Protein AF-A0A7S2N848-F1 (afdb_monomer_lite)

Radius of gyration: 34.37 Å; chains: 1; bounding box: 71×57×102 Å

Foldseek 3Di:
DDDDDDDDDDDDDDDDDDPDDDDDDDDDDDDPDDVVVVCVVVVCVVPVVPPPPPPPCVCVPPVNVVVVVVVVCVVVVVVVVVVVVVCVLDDDDDDDDDPPDPDDDDDDPDDRPDDDDDDDDDPPDCCVDPQQVLFWACVPPPPPPDNHDLVLWKDPVSLQVVQDDPRPDPPVVQSVVCVVVVIRPRGGNNVSPDDDDDDWDADPVVRDTDDDDPPPPDDDD

Secondary structure (DSSP, 8-state):
--PPPPP-------------PPPP-PPPPP--SSHHHHHHHHHHHHS-------S-GGGGSHHHHHHHHHHHHHHHHHHHHHHHHHHTT---------TT-S-------S---SPPP-----TT--TT-HHHHH---HHHH-TTSS----TTSSSHHHHHHHH-STT----HHHHHHHHHHSS-SS-SHHHHT-------EE-TTT-PEEPPP-SS-S---

Organism: NCBI:txid327968

pLDDT: mean 78.53, std 17.47, range [34.28, 98.56]

Structure (mmCIF, N/CA/C/O backbone):
data_AF-A0A7S2N848-F1
#
_entry.id   AF-A0A7S2N848-F1
#
loop_
_atom_site.group_PDB
_atom_site.id
_atom_site.type_symbol
_atom_site.label_atom_id
_atom_site.label_alt_id
_atom_site.label_comp_id
_atom_site.label_asym_id
_atom_site.label_entity_id
_atom_site.label_seq_id
_atom_site.pdbx_PDB_ins_code
_atom_site.Cartn_x
_atom_site.Cartn_y
_atom_site.Cartn_z
_atom_site.occupancy
_atom_site.B_iso_or_equiv
_atom_site.auth_seq_id
_atom_site.auth_comp_id
_atom_site.auth_asym_id
_atom_site.auth_atom_id
_atom_site.pdbx_PDB_model_num
ATOM 1 N N . SER A 1 1 ? 16.426 39.650 -9.710 1.00 43.28 1 SER A N 1
ATOM 2 C CA . SER A 1 1 ? 16.036 39.907 -11.112 1.00 43.28 1 SER A CA 1
ATOM 3 C C . SER A 1 1 ? 17.292 39.921 -11.973 1.00 43.28 1 SER A C 1
ATOM 5 O O . SER A 1 1 ? 17.894 40.964 -12.179 1.00 43.28 1 SER A O 1
ATOM 7 N N . ALA A 1 2 ? 17.739 38.743 -12.409 1.00 39.91 2 ALA A N 1
ATOM 8 C CA . ALA A 1 2 ? 18.883 38.594 -13.307 1.00 39.91 2 ALA A CA 1
ATOM 9 C C . ALA A 1 2 ? 18.346 38.233 -14.697 1.00 39.91 2 ALA A C 1
ATOM 11 O O . ALA A 1 2 ? 17.688 37.206 -14.861 1.00 39.91 2 ALA A O 1
ATOM 12 N N . GLY A 1 3 ? 18.532 39.153 -15.643 1.00 34.31 3 GLY A N 1
ATOM 13 C CA . GLY A 1 3 ? 18.087 39.033 -17.027 1.00 34.31 3 GLY A CA 1
ATOM 14 C C . GLY A 1 3 ? 19.045 38.171 -17.841 1.00 34.31 3 GLY A C 1
ATOM 15 O O . GLY A 1 3 ? 20.260 38.289 -17.714 1.00 34.31 3 GLY A O 1
ATOM 16 N N . TRP A 1 4 ? 18.476 37.307 -18.675 1.00 34.28 4 TRP A N 1
ATOM 17 C CA . TRP A 1 4 ? 19.203 36.485 -19.633 1.00 34.28 4 TRP A CA 1
ATOM 18 C C . TRP A 1 4 ? 19.363 37.273 -20.936 1.00 34.28 4 TRP A C 1
ATOM 20 O O . TRP A 1 4 ? 18.370 37.634 -21.565 1.00 34.28 4 TRP A O 1
ATOM 30 N N . GLY A 1 5 ? 20.607 37.563 -21.319 1.00 35.75 5 GLY A N 1
ATOM 31 C CA . GLY A 1 5 ? 20.969 38.100 -22.630 1.00 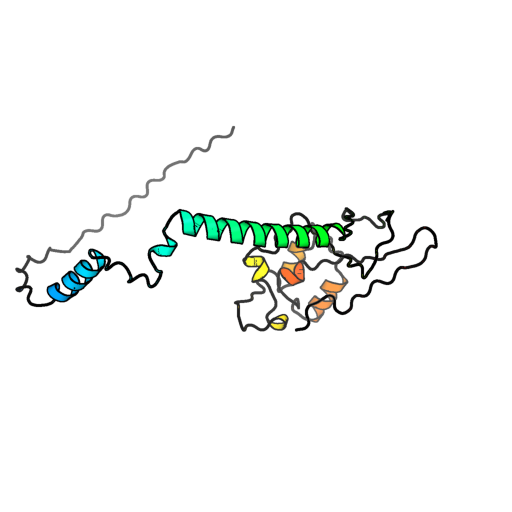35.75 5 GLY A CA 1
ATOM 32 C C . GLY A 1 5 ? 21.564 36.987 -23.487 1.00 35.75 5 GLY A C 1
ATOM 33 O O . GLY A 1 5 ? 22.578 36.406 -23.111 1.00 35.75 5 GLY A O 1
ATOM 34 N N . GLY A 1 6 ? 20.915 36.670 -24.606 1.00 38.53 6 GLY A N 1
ATOM 35 C CA . GLY A 1 6 ? 21.414 35.729 -25.608 1.00 38.53 6 GLY A CA 1
ATOM 36 C C . GLY A 1 6 ? 22.055 36.471 -26.779 1.00 38.53 6 GLY A C 1
ATOM 37 O O . GLY A 1 6 ? 21.491 37.439 -27.284 1.00 38.53 6 GLY A O 1
ATOM 38 N N . VAL A 1 7 ? 23.231 36.008 -27.197 1.00 37.50 7 VAL A N 1
ATOM 39 C CA . VAL A 1 7 ? 23.926 36.420 -28.423 1.00 37.50 7 VAL A CA 1
ATOM 40 C C . VAL A 1 7 ? 23.507 35.451 -29.528 1.00 37.50 7 VAL A C 1
ATOM 42 O O . VAL A 1 7 ? 23.652 34.241 -29.364 1.00 37.50 7 VAL A O 1
ATOM 45 N N . LEU A 1 8 ? 22.967 35.971 -30.631 1.00 34.75 8 LEU A N 1
ATOM 46 C CA . LEU A 1 8 ? 22.709 35.189 -31.840 1.00 34.75 8 LEU A CA 1
ATOM 47 C C . LEU A 1 8 ? 24.015 35.068 -32.628 1.00 34.75 8 LEU A C 1
ATOM 49 O O . LEU A 1 8 ? 24.535 36.062 -33.131 1.00 34.75 8 LEU A O 1
ATOM 53 N N . VAL A 1 9 ? 24.541 33.848 -32.696 1.00 42.34 9 VAL A N 1
ATOM 54 C CA . VAL A 1 9 ? 25.588 33.452 -33.639 1.00 42.34 9 VAL A CA 1
ATOM 55 C C . VAL A 1 9 ? 24.886 33.061 -34.934 1.00 42.34 9 VAL A C 1
ATOM 57 O O . VAL A 1 9 ? 23.948 32.265 -34.921 1.00 42.34 9 VAL A O 1
ATOM 60 N N . GLN A 1 10 ? 25.289 33.698 -36.026 1.00 39.72 10 GLN A N 1
ATOM 61 C CA . GLN A 1 10 ? 24.762 33.479 -37.363 1.00 39.72 10 GLN A CA 1
ATOM 62 C C . GLN A 1 10 ? 25.757 32.579 -38.093 1.00 39.72 10 GLN A C 1
ATOM 64 O O . GLN A 1 10 ? 26.832 33.035 -38.473 1.00 39.72 10 GLN A O 1
ATOM 69 N N . ASP A 1 11 ? 25.421 31.295 -38.205 1.00 42.34 11 ASP A N 1
ATOM 70 C CA . ASP A 1 11 ? 26.174 30.340 -39.011 1.00 42.34 11 ASP A CA 1
ATOM 71 C C . ASP A 1 11 ? 25.672 30.427 -40.458 1.00 42.34 11 ASP A C 1
ATOM 73 O O . ASP A 1 11 ? 24.514 30.125 -40.753 1.00 42.34 11 ASP A O 1
ATOM 77 N N . ASP A 1 12 ? 26.544 30.891 -41.353 1.00 45.84 12 ASP A N 1
ATOM 78 C CA . ASP A 1 12 ? 26.324 30.889 -42.796 1.00 45.84 12 ASP A CA 1
ATOM 79 C C . ASP A 1 12 ? 26.444 29.449 -43.330 1.00 45.84 12 ASP A C 1
ATOM 81 O O . ASP A 1 12 ? 27.536 28.878 -43.395 1.00 45.84 12 ASP A O 1
ATOM 85 N N . GLU A 1 13 ? 25.318 28.851 -43.727 1.00 48.88 13 GLU A N 1
ATOM 86 C CA . GLU A 1 13 ? 25.315 27.609 -44.506 1.00 48.88 13 GLU A CA 1
ATOM 87 C C . GLU A 1 13 ? 25.713 27.881 -45.971 1.00 48.88 13 GLU A C 1
ATOM 89 O O . GLU A 1 13 ? 25.235 28.844 -46.582 1.00 48.88 13 GLU A O 1
ATOM 94 N N . PRO A 1 14 ? 26.553 27.028 -46.587 1.00 47.59 14 PRO A N 1
ATOM 95 C CA . PRO A 1 14 ? 26.908 27.165 -47.991 1.00 47.59 14 PRO A CA 1
ATOM 96 C C . PRO A 1 14 ? 25.731 26.806 -48.908 1.00 47.59 14 PRO A C 1
ATOM 98 O O . PRO A 1 14 ? 25.113 25.747 -48.800 1.00 47.59 14 PRO A O 1
ATOM 101 N N . VAL A 1 15 ? 25.476 27.698 -49.866 1.00 51.28 15 VAL A N 1
ATOM 102 C CA . VAL A 1 15 ? 24.536 27.526 -50.977 1.00 51.28 15 VAL A CA 1
ATOM 103 C C . VAL A 1 15 ? 24.950 26.312 -51.811 1.00 51.28 15 VAL A C 1
ATOM 105 O O . VAL A 1 15 ? 25.980 26.327 -52.482 1.00 51.28 15 VAL A O 1
ATOM 108 N N . ALA A 1 16 ? 24.140 25.256 -51.768 1.00 45.84 16 ALA A N 1
ATOM 109 C CA . ALA A 1 16 ? 24.242 24.137 -52.691 1.00 45.84 16 ALA A CA 1
ATOM 110 C C . ALA A 1 16 ? 23.551 24.504 -54.012 1.00 45.84 16 ALA A C 1
ATOM 112 O O . ALA A 1 16 ? 22.331 24.677 -54.060 1.00 45.84 16 ALA A O 1
ATOM 113 N N . ASP A 1 17 ? 24.334 24.600 -55.084 1.00 48.47 17 ASP A N 1
ATOM 114 C CA . ASP A 1 17 ? 23.829 24.682 -56.451 1.00 48.47 17 ASP A CA 1
ATOM 115 C C . ASP A 1 17 ? 22.968 23.451 -56.762 1.00 48.47 17 ASP A C 1
ATOM 117 O O . ASP A 1 17 ? 23.415 22.310 -56.630 1.00 48.47 17 ASP A O 1
ATOM 121 N N . SER A 1 18 ? 21.719 23.668 -57.176 1.00 53.91 18 SER A N 1
ATOM 122 C CA . SER A 1 18 ? 20.809 22.601 -57.587 1.00 53.91 18 SER A CA 1
ATOM 123 C C . SER A 1 18 ? 21.011 22.246 -59.066 1.00 53.91 18 SER A C 1
ATOM 125 O O . SER A 1 18 ? 20.746 23.097 -59.919 1.00 53.91 18 SER A O 1
ATOM 127 N N . PRO A 1 19 ? 21.347 20.996 -59.424 1.00 52.31 19 PRO A N 1
ATOM 128 C CA . PRO A 1 19 ? 21.214 20.501 -60.781 1.00 52.31 19 PRO A CA 1
ATOM 129 C C . PRO A 1 19 ? 20.003 19.569 -60.831 1.00 52.31 19 PRO A C 1
ATOM 131 O O . PRO A 1 19 ? 20.122 18.349 -60.733 1.00 52.31 19 PRO A O 1
ATOM 134 N N . TRP A 1 20 ? 18.813 20.143 -60.964 1.00 46.09 20 TRP A N 1
ATOM 135 C CA . TRP A 1 20 ? 17.669 19.391 -61.463 1.00 46.09 20 TRP A CA 1
ATOM 136 C C . TRP A 1 20 ? 16.923 20.264 -62.468 1.00 46.09 20 TRP A C 1
ATOM 138 O O . TRP A 1 20 ? 16.234 21.224 -62.135 1.00 46.09 20 TRP A O 1
ATOM 148 N N . GLU A 1 21 ? 17.116 19.952 -63.744 1.00 48.97 21 GLU A N 1
ATOM 149 C CA . GLU A 1 21 ? 16.230 20.424 -64.795 1.00 48.97 21 GLU A CA 1
ATOM 150 C C . GLU A 1 21 ? 14.850 19.779 -64.598 1.00 48.97 21 GLU A C 1
ATOM 152 O O . GLU A 1 21 ? 14.729 18.571 -64.382 1.00 48.97 21 GLU A O 1
ATOM 157 N N . LEU A 1 22 ? 13.794 20.590 -64.671 1.00 54.84 22 LEU A N 1
ATOM 158 C CA . LEU A 1 22 ? 12.412 20.117 -64.712 1.00 54.84 22 LEU A CA 1
ATOM 159 C C . LEU A 1 22 ? 12.204 19.232 -65.955 1.00 54.84 22 LEU A C 1
ATOM 161 O O . LEU A 1 22 ? 12.379 19.725 -67.075 1.00 54.84 22 LEU A O 1
ATOM 165 N N . PRO A 1 23 ? 11.748 17.973 -65.818 1.00 51.44 23 PRO A N 1
ATOM 166 C CA . PRO A 1 23 ? 11.268 17.229 -66.967 1.00 51.44 23 PRO A CA 1
ATOM 167 C C . PRO A 1 23 ? 10.016 17.923 -67.511 1.00 51.44 23 PRO A C 1
ATOM 169 O O . PRO A 1 23 ? 9.075 18.224 -66.772 1.00 51.44 23 PRO A O 1
ATOM 172 N N . LYS A 1 24 ? 10.010 18.186 -68.821 1.00 48.91 24 LYS A N 1
ATOM 173 C CA . LYS A 1 24 ? 8.844 18.702 -69.546 1.00 48.91 24 LYS A CA 1
ATOM 174 C C . LYS A 1 24 ? 7.645 17.791 -69.283 1.00 48.91 24 LYS A C 1
ATOM 176 O O . LYS A 1 24 ? 7.726 16.582 -69.473 1.00 48.91 24 LYS A O 1
ATOM 181 N N . ALA A 1 25 ? 6.542 18.392 -68.846 1.00 48.62 25 ALA A N 1
ATOM 182 C CA . ALA A 1 25 ? 5.295 17.697 -68.572 1.00 48.62 25 ALA A CA 1
ATOM 183 C C . ALA A 1 25 ? 4.745 17.044 -69.851 1.00 48.62 25 ALA A C 1
ATOM 185 O O . ALA A 1 25 ? 4.185 17.718 -70.716 1.00 48.62 25 ALA A O 1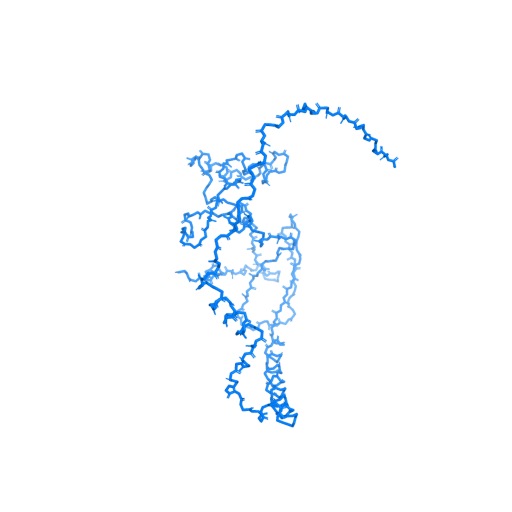
ATOM 186 N N . GLU A 1 26 ? 4.888 15.725 -69.959 1.00 57.25 26 GLU A N 1
ATOM 187 C CA . GLU A 1 26 ? 4.089 14.917 -70.874 1.00 57.25 26 GLU A CA 1
ATOM 188 C C . GLU A 1 26 ? 2.654 14.814 -70.341 1.00 57.25 26 GLU A C 1
ATOM 190 O O . GLU A 1 26 ? 2.409 14.660 -69.140 1.00 57.25 26 GLU A O 1
ATOM 195 N N . ALA A 1 27 ? 1.688 14.951 -71.249 1.00 60.59 27 ALA A N 1
ATOM 196 C CA . ALA A 1 27 ? 0.267 14.922 -70.932 1.00 60.59 27 ALA A CA 1
ATOM 197 C C . ALA A 1 27 ? -0.130 13.599 -70.241 1.00 60.59 27 ALA A C 1
ATOM 199 O O . ALA A 1 27 ? 0.330 12.528 -70.647 1.00 60.59 27 ALA A O 1
ATOM 200 N N . PRO A 1 28 ? -1.013 13.629 -69.225 1.00 60.72 28 PRO A N 1
ATOM 201 C CA . PRO A 1 28 ? -1.393 12.417 -68.514 1.00 60.72 28 PRO A CA 1
ATOM 202 C C . PRO A 1 28 ? -2.187 11.467 -69.430 1.00 60.72 28 PRO A C 1
ATOM 204 O O . PRO A 1 28 ? -3.086 11.922 -70.147 1.00 60.72 28 PRO A O 1
ATOM 207 N N . PRO A 1 29 ? -1.938 10.144 -69.374 1.00 61.16 29 PRO A N 1
ATOM 208 C CA . PRO A 1 29 ? -2.736 9.176 -70.113 1.00 61.16 29 PRO A CA 1
ATOM 209 C C . PRO A 1 29 ? -4.190 9.171 -69.611 1.00 61.16 29 PRO A C 1
ATOM 211 O O . PRO A 1 29 ? -4.461 9.493 -68.444 1.00 61.16 29 PRO A O 1
ATOM 214 N N . PRO A 1 30 ? -5.158 8.804 -70.471 1.00 49.47 30 PRO A N 1
ATOM 215 C CA . PRO A 1 30 ? -6.571 8.885 -70.138 1.00 49.47 30 PRO A CA 1
ATOM 216 C C . PRO A 1 30 ? -6.898 8.025 -68.911 1.00 49.47 30 PRO A C 1
ATOM 218 O O . PRO A 1 30 ? -6.742 6.803 -68.903 1.00 49.47 30 PRO A O 1
ATOM 221 N N . LYS A 1 31 ? -7.394 8.689 -67.859 1.00 56.97 31 LYS A N 1
ATOM 222 C CA . LYS A 1 31 ? -7.932 8.075 -66.640 1.00 56.97 31 LYS A CA 1
ATOM 223 C C . LYS A 1 31 ? -9.134 7.196 -66.987 1.00 56.97 31 LYS A C 1
ATOM 225 O O . LYS A 1 31 ? -10.275 7.650 -66.953 1.00 56.97 31 LYS A O 1
ATOM 230 N N . GLN A 1 32 ? -8.905 5.913 -67.237 1.00 56.34 32 GLN A N 1
ATOM 231 C CA . GLN A 1 32 ? -9.972 4.921 -67.251 1.00 56.34 32 GLN A CA 1
ATOM 232 C C . GLN A 1 32 ? -9.855 3.968 -66.055 1.00 56.34 32 GLN A C 1
ATOM 234 O O . GLN A 1 32 ? -8.837 3.333 -65.810 1.00 56.34 32 GLN A O 1
ATOM 239 N N . ARG A 1 33 ? -10.980 3.855 -65.334 1.00 52.97 33 ARG A N 1
ATOM 240 C CA . ARG A 1 33 ? -11.402 2.714 -64.497 1.00 52.97 33 ARG A CA 1
ATOM 241 C C . ARG A 1 33 ? -10.964 2.556 -63.029 1.00 52.97 33 ARG A C 1
ATOM 243 O O . ARG A 1 33 ? -11.392 1.574 -62.434 1.00 52.97 33 ARG A O 1
ATOM 250 N N . ARG A 1 34 ? -10.297 3.510 -62.361 1.00 51.41 34 ARG A N 1
ATOM 251 C CA . ARG A 1 34 ? -10.110 3.445 -60.878 1.00 51.41 34 ARG A CA 1
ATOM 252 C C . ARG A 1 34 ? -11.003 4.366 -60.030 1.00 51.41 34 ARG A C 1
ATOM 254 O O . ARG A 1 34 ? -11.174 4.111 -58.841 1.00 51.41 34 ARG A O 1
ATOM 261 N N . SER A 1 35 ? -11.656 5.376 -60.611 1.00 53.12 35 SER A N 1
ATOM 262 C CA . SER A 1 35 ? -12.449 6.356 -59.838 1.00 53.12 35 SER A CA 1
ATOM 263 C C . SER A 1 35 ? -13.791 5.831 -59.315 1.00 53.12 35 SER A C 1
ATOM 265 O O . SER A 1 35 ? -14.325 6.380 -58.356 1.00 53.12 35 SER A O 1
ATOM 267 N N . ARG A 1 36 ? -14.337 4.752 -59.895 1.00 55.59 36 ARG A N 1
ATOM 268 C CA . ARG A 1 36 ? -15.664 4.233 -59.515 1.00 55.59 36 ARG A CA 1
ATOM 269 C C . ARG A 1 36 ? -15.689 3.549 -58.144 1.00 55.59 36 ARG A C 1
ATOM 271 O O . ARG A 1 36 ? -16.740 3.550 -57.509 1.00 55.59 36 ARG A O 1
ATOM 278 N N . CYS A 1 37 ? -14.570 2.995 -57.669 1.00 58.41 37 CYS A N 1
ATOM 279 C CA . CYS A 1 37 ? -14.507 2.371 -56.341 1.00 58.41 37 CYS A CA 1
ATOM 280 C C . CYS A 1 37 ? -14.362 3.409 -55.223 1.00 58.41 37 CYS A C 1
ATOM 282 O O . CYS A 1 37 ? -15.089 3.332 -54.238 1.00 58.41 37 CYS A O 1
ATOM 284 N N . LEU A 1 38 ? -13.503 4.417 -55.404 1.00 60.41 38 LEU A N 1
ATOM 285 C CA . LEU A 1 38 ? -13.312 5.485 -54.416 1.00 60.41 38 LEU A CA 1
ATOM 286 C C . LEU A 1 38 ? -14.541 6.395 -54.303 1.00 60.41 38 LEU A C 1
ATOM 288 O O . LEU A 1 38 ? -14.935 6.725 -53.193 1.00 60.41 38 LEU A O 1
ATOM 292 N N . TRP A 1 39 ? -15.226 6.708 -55.410 1.00 60.56 39 TRP A N 1
ATOM 293 C CA . TRP A 1 39 ? -16.507 7.429 -55.358 1.00 60.56 39 TRP A CA 1
ATOM 294 C C . TRP A 1 39 ? -17.638 6.609 -54.732 1.00 60.56 39 TRP A C 1
ATOM 296 O O . TRP A 1 39 ? -18.499 7.165 -54.057 1.00 60.56 39 TRP A O 1
ATOM 306 N N . ARG A 1 40 ? -17.633 5.280 -54.902 1.00 62.66 40 ARG A N 1
ATOM 307 C CA . ARG A 1 40 ? -18.556 4.394 -54.176 1.00 62.66 40 ARG A CA 1
ATOM 308 C C . ARG A 1 40 ? -18.281 4.394 -52.676 1.00 62.66 40 ARG A C 1
ATOM 310 O O . ARG A 1 40 ? -19.229 4.352 -51.902 1.00 62.66 40 ARG A O 1
ATOM 317 N N . TRP A 1 41 ? -17.014 4.434 -52.274 1.00 63.19 41 TRP A N 1
ATOM 318 C CA . TRP A 1 41 ? -16.621 4.431 -50.867 1.00 63.19 41 TRP A CA 1
ATOM 319 C C . TRP A 1 41 ? -16.880 5.789 -50.202 1.00 63.19 41 TRP A C 1
ATOM 321 O O . TRP A 1 41 ? -17.535 5.842 -49.169 1.00 63.19 41 TRP A O 1
ATOM 331 N N . ALA A 1 42 ? -16.505 6.890 -50.859 1.00 68.81 42 ALA A N 1
ATOM 332 C CA . ALA A 1 42 ? -16.839 8.251 -50.438 1.00 68.81 42 ALA A CA 1
ATOM 333 C C . ALA A 1 42 ? -18.359 8.478 -50.394 1.00 68.81 42 ALA A C 1
ATOM 335 O O . ALA A 1 42 ? -18.869 9.063 -49.448 1.00 68.81 42 ALA A O 1
ATOM 336 N N . GLY A 1 43 ? -19.108 7.933 -51.358 1.00 66.69 43 GLY A N 1
ATOM 337 C CA . GLY A 1 43 ? -20.570 7.959 -51.349 1.00 66.69 43 GLY A CA 1
ATOM 338 C C . GLY A 1 43 ? -21.191 7.197 -50.175 1.00 66.69 43 GLY A C 1
ATOM 339 O O . GLY A 1 43 ? -22.220 7.635 -49.683 1.00 66.69 43 GLY A O 1
ATOM 340 N N . ARG A 1 44 ? -20.568 6.110 -49.696 1.00 62.28 44 ARG A N 1
ATOM 341 C CA . ARG A 1 44 ? -20.976 5.387 -48.472 1.00 62.28 44 ARG A CA 1
ATOM 342 C C . ARG A 1 44 ? -20.497 6.043 -47.173 1.00 62.28 44 ARG A C 1
ATOM 344 O O . ARG A 1 44 ? -21.041 5.745 -46.126 1.00 62.28 44 ARG A O 1
ATOM 351 N N . PHE A 1 45 ? -19.474 6.893 -47.215 1.00 64.44 45 PHE A N 1
ATOM 352 C CA . PHE A 1 45 ? -19.052 7.682 -46.051 1.00 64.44 45 PHE A CA 1
ATOM 353 C C . PHE A 1 45 ? -19.904 8.947 -45.888 1.00 64.44 45 PHE A C 1
ATOM 355 O O . PHE A 1 45 ? -20.282 9.295 -44.775 1.00 64.44 45 PHE A O 1
ATOM 362 N N . VAL A 1 46 ? -20.242 9.610 -47.001 1.00 67.75 46 VAL A N 1
ATOM 363 C CA . VAL A 1 46 ? -21.123 10.792 -47.036 1.00 67.75 46 VAL A CA 1
ATOM 364 C C . VAL A 1 46 ? -22.585 10.396 -46.818 1.00 67.75 46 VAL A C 1
ATOM 366 O O . VAL A 1 46 ? -23.332 11.119 -46.165 1.00 67.75 46 VAL A O 1
ATOM 369 N N . ARG A 1 47 ? -22.998 9.222 -47.313 1.00 62.91 47 ARG A N 1
ATOM 370 C CA . ARG A 1 47 ? -24.230 8.557 -46.879 1.00 62.91 47 ARG A CA 1
ATOM 371 C C . ARG A 1 47 ? -23.874 7.692 -45.686 1.00 62.91 47 ARG A C 1
ATOM 373 O O . ARG A 1 47 ? -23.654 6.501 -45.858 1.00 62.91 47 ARG A O 1
ATOM 380 N N . GLN A 1 48 ? -23.781 8.272 -44.496 1.00 59.06 48 GLN A N 1
ATOM 381 C CA . GLN A 1 48 ? -23.892 7.468 -43.284 1.00 59.06 48 GLN A CA 1
ATOM 382 C C . GLN A 1 48 ? -25.244 6.745 -43.362 1.00 59.06 48 GLN A C 1
ATOM 384 O O . GLN A 1 48 ? -26.266 7.310 -42.979 1.00 59.06 48 GLN A O 1
ATOM 389 N N . ASP A 1 49 ? -25.279 5.544 -43.950 1.00 61.19 49 ASP A N 1
ATOM 390 C CA . ASP A 1 49 ? -26.437 4.664 -43.891 1.00 61.19 49 ASP A CA 1
ATOM 391 C C . ASP A 1 49 ? -26.634 4.441 -42.399 1.00 61.19 49 ASP A C 1
ATOM 393 O O . ASP A 1 49 ? -25.830 3.747 -41.769 1.00 61.19 49 ASP A O 1
ATOM 397 N N . ALA A 1 50 ? -27.609 5.155 -41.823 1.00 62.69 50 ALA A N 1
ATOM 398 C CA . ALA A 1 50 ? -27.841 5.150 -40.392 1.00 62.69 50 ALA A CA 1
ATOM 399 C C . ALA A 1 50 ? -27.872 3.680 -39.974 1.00 62.69 50 ALA A C 1
ATOM 401 O O . ALA A 1 50 ? -28.643 2.916 -40.575 1.00 62.69 50 ALA A O 1
ATOM 402 N N . PRO A 1 51 ? -26.990 3.244 -39.051 1.00 62.06 51 PRO A N 1
ATOM 403 C CA . PRO A 1 51 ? -26.965 1.851 -38.645 1.00 62.06 51 PRO A CA 1
ATOM 404 C C . PRO A 1 51 ? -28.401 1.494 -38.294 1.00 62.06 51 PRO A C 1
ATOM 406 O O . PRO A 1 51 ? -29.038 2.247 -37.555 1.00 62.06 51 PRO A O 1
ATOM 409 N N . LYS A 1 52 ? -28.942 0.427 -38.902 1.00 64.62 52 LYS A N 1
ATOM 410 C CA . LYS A 1 52 ? -30.287 -0.066 -38.588 1.00 64.62 52 LYS A CA 1
ATOM 411 C C . LYS A 1 52 ? -30.302 -0.329 -37.090 1.00 64.62 52 LYS A C 1
ATOM 413 O O . LYS A 1 52 ? -29.834 -1.374 -36.641 1.00 64.62 52 LYS A O 1
ATOM 418 N N . SER A 1 53 ? -30.759 0.652 -36.321 1.00 67.00 53 SER A N 1
ATOM 419 C CA . SER A 1 53 ? -30.834 0.534 -34.886 1.00 67.00 53 SER A CA 1
ATOM 420 C C . SER A 1 53 ? -31.896 -0.521 -34.643 1.00 67.00 53 SER A C 1
ATOM 422 O O . SER A 1 53 ? -33.069 -0.353 -34.962 1.00 67.00 53 SER A O 1
ATOM 424 N N . GLN A 1 54 ? -31.463 -1.665 -34.122 1.00 67.00 54 GLN A N 1
ATOM 425 C CA . GLN A 1 54 ? -32.385 -2.702 -33.666 1.00 67.00 54 GLN A CA 1
ATOM 426 C C . GLN A 1 54 ? -33.159 -2.247 -32.422 1.00 67.00 54 GLN A C 1
ATOM 428 O O . GLN A 1 54 ? -34.071 -2.930 -31.966 1.00 67.00 54 GLN A O 1
ATOM 433 N N . ILE A 1 55 ? -32.795 -1.085 -31.874 1.00 74.81 55 ILE A N 1
ATOM 434 C CA . ILE A 1 55 ? -33.444 -0.483 -30.726 1.00 74.81 55 ILE A CA 1
ATOM 435 C C . ILE A 1 55 ? -34.809 0.041 -31.180 1.00 74.81 55 ILE A C 1
ATOM 437 O O . ILE A 1 55 ? -34.870 0.920 -32.048 1.00 74.81 55 ILE A O 1
ATOM 441 N N . PRO A 1 56 ? -35.910 -0.462 -30.604 1.00 78.81 56 PRO A N 1
ATOM 442 C CA . PRO A 1 56 ? -37.233 0.009 -30.965 1.00 78.81 56 PRO A CA 1
ATOM 443 C C . PRO A 1 56 ? -37.334 1.507 -30.664 1.00 78.81 56 PRO A C 1
ATOM 445 O O . PRO A 1 56 ? -37.004 1.953 -29.565 1.00 78.81 56 PRO A O 1
ATOM 448 N N . LEU A 1 57 ? -37.843 2.288 -31.625 1.00 75.44 57 LEU A N 1
ATOM 449 C CA . LEU A 1 57 ? -38.044 3.745 -31.507 1.00 75.44 57 LEU A CA 1
ATOM 450 C C . LEU A 1 57 ? -38.835 4.142 -30.245 1.00 75.44 57 LEU A C 1
ATOM 452 O O . LEU A 1 57 ? -38.722 5.263 -29.756 1.00 75.44 57 LEU A O 1
ATOM 456 N N . LEU A 1 58 ? -39.597 3.200 -29.685 1.00 68.69 58 LEU A N 1
ATOM 457 C CA . LEU A 1 58 ? -40.338 3.337 -28.436 1.00 68.69 58 LEU A CA 1
ATOM 458 C C . LEU A 1 58 ? -39.446 3.672 -27.224 1.00 68.69 58 LEU A C 1
ATOM 460 O O . LEU A 1 58 ? -39.893 4.385 -26.329 1.00 68.69 58 LEU A O 1
ATOM 464 N N . VAL A 1 59 ? -38.186 3.222 -27.219 1.00 79.75 59 VAL A N 1
ATOM 465 C CA . VAL A 1 59 ? -37.191 3.515 -26.167 1.00 79.75 59 VAL A CA 1
ATOM 466 C C . VAL A 1 59 ? -36.795 4.993 -26.159 1.00 79.75 59 VAL A C 1
ATOM 468 O O . VAL A 1 59 ? -36.409 5.517 -25.121 1.00 79.75 59 VAL A O 1
ATOM 471 N N . TYR A 1 60 ? -36.947 5.700 -27.281 1.00 82.88 60 TYR A N 1
ATOM 472 C CA . TYR A 1 60 ? -36.666 7.137 -27.374 1.00 82.88 60 TYR A CA 1
ATOM 473 C C . TYR A 1 60 ? -37.850 8.019 -26.967 1.00 82.88 60 TYR A C 1
ATOM 475 O O . TYR A 1 60 ? -37.752 9.248 -26.965 1.00 82.88 60 TYR A O 1
ATOM 483 N N . ARG A 1 61 ? -38.993 7.426 -26.609 1.00 90.94 61 ARG A N 1
ATOM 484 C CA . ARG A 1 61 ? -40.151 8.191 -26.152 1.00 90.94 61 ARG A CA 1
ATOM 485 C C . ARG A 1 61 ? -39.883 8.714 -24.740 1.00 90.94 61 ARG A C 1
ATOM 487 O O . ARG A 1 61 ? -39.635 7.925 -23.832 1.00 90.94 61 ARG A O 1
ATOM 494 N N . ARG A 1 62 ? -40.014 10.032 -24.535 1.00 90.12 62 ARG A N 1
ATOM 495 C CA . ARG A 1 62 ? -39.726 10.706 -23.248 1.00 90.12 62 ARG A CA 1
ATOM 496 C C . ARG A 1 62 ? -40.388 10.038 -22.037 1.00 90.12 62 ARG A C 1
ATOM 498 O O . ARG A 1 62 ? -39.762 9.917 -20.995 1.00 90.12 62 ARG A O 1
ATOM 505 N N . SER A 1 63 ? -41.624 9.561 -22.181 1.00 91.56 63 SER A N 1
ATOM 506 C CA . SER A 1 63 ? -42.344 8.864 -21.106 1.00 91.56 63 SER A CA 1
ATOM 507 C C . SER A 1 63 ? -41.709 7.520 -20.731 1.00 91.56 63 SER A C 1
ATOM 509 O O . SER A 1 63 ? -41.629 7.193 -19.554 1.00 91.56 63 SER A O 1
ATOM 511 N N . VAL A 1 64 ? -41.235 6.755 -21.721 1.00 91.00 64 VAL A N 1
ATOM 512 C CA . VAL A 1 64 ? -40.573 5.458 -21.501 1.00 91.00 64 VAL A CA 1
ATOM 513 C C . VAL A 1 64 ? -39.193 5.675 -20.890 1.00 91.00 64 VAL A C 1
ATOM 515 O O . VAL A 1 64 ? -38.845 5.007 -19.923 1.00 91.00 64 VAL A O 1
ATOM 518 N N . GLN A 1 65 ? -38.441 6.659 -21.389 1.00 92.50 65 GLN A N 1
ATOM 519 C CA . GLN A 1 65 ? -37.155 7.049 -20.804 1.00 92.50 65 GLN A CA 1
ATOM 520 C C . GLN A 1 65 ? -37.309 7.504 -19.352 1.00 92.50 65 GLN A C 1
ATOM 522 O O . GLN A 1 65 ? -36.541 7.068 -18.503 1.00 92.50 65 GLN A O 1
ATOM 527 N N . GLY A 1 66 ? -38.325 8.323 -19.057 1.00 95.19 66 GLY A N 1
ATOM 528 C CA . GLY A 1 66 ? -38.642 8.744 -17.694 1.00 95.19 66 GLY A CA 1
ATOM 529 C C . GLY A 1 66 ? -38.970 7.561 -16.785 1.00 95.19 66 GLY A C 1
ATOM 530 O O . GLY A 1 66 ? -38.405 7.457 -15.705 1.00 95.19 66 GLY A O 1
ATOM 531 N N . ALA A 1 67 ? -39.806 6.623 -17.241 1.00 94.94 67 ALA A N 1
ATOM 532 C CA . ALA A 1 67 ? -40.151 5.432 -16.464 1.00 94.94 67 ALA A CA 1
ATOM 533 C C . ALA A 1 67 ? -38.930 4.543 -16.173 1.00 94.94 67 ALA A C 1
ATOM 535 O O . ALA A 1 67 ? -38.722 4.139 -15.030 1.00 94.94 67 ALA A O 1
ATOM 536 N N . VAL A 1 68 ? -38.095 4.276 -17.183 1.00 94.50 68 VAL A N 1
ATOM 537 C CA . VAL A 1 68 ? -36.855 3.501 -17.014 1.00 94.50 68 VAL A CA 1
ATOM 538 C C . VAL A 1 68 ? -35.888 4.221 -16.076 1.00 94.50 68 VAL A C 1
ATOM 540 O O . VAL A 1 68 ? -35.328 3.590 -15.184 1.00 94.50 68 VAL A O 1
ATOM 543 N N . ALA A 1 69 ? -35.727 5.537 -16.225 1.00 96.19 69 ALA A N 1
ATOM 544 C CA . ALA A 1 69 ? -34.887 6.335 -15.339 1.00 96.19 69 ALA A CA 1
ATOM 545 C C . ALA A 1 69 ? -35.395 6.304 -13.890 1.00 96.19 69 ALA A C 1
ATOM 547 O O . ALA A 1 69 ? -34.592 6.139 -12.979 1.00 96.19 69 ALA A O 1
ATOM 548 N N . CYS A 1 70 ? -36.710 6.388 -13.664 1.00 97.75 70 CYS A N 1
ATOM 549 C CA . CYS A 1 70 ? -37.299 6.256 -12.331 1.00 97.75 70 CYS A CA 1
ATOM 550 C C . CYS A 1 70 ? -37.044 4.872 -11.724 1.00 97.75 70 CYS A C 1
ATOM 552 O O . CYS A 1 70 ? -36.667 4.787 -10.560 1.00 97.75 70 CYS A O 1
ATOM 554 N N . ILE A 1 71 ? -37.201 3.794 -12.500 1.00 97.56 71 ILE A N 1
ATOM 555 C CA . ILE A 1 71 ? -36.907 2.434 -12.026 1.00 97.56 71 ILE A CA 1
ATOM 556 C C . ILE A 1 71 ? -35.428 2.310 -11.644 1.00 97.56 71 ILE A C 1
ATOM 558 O O . ILE A 1 71 ? -35.118 1.840 -10.553 1.00 97.56 71 ILE A O 1
ATOM 562 N N . LEU A 1 72 ? -34.514 2.770 -12.504 1.00 97.81 72 LEU A N 1
ATOM 563 C CA . LEU A 1 72 ? -33.077 2.743 -12.218 1.00 97.81 72 LEU A CA 1
ATOM 564 C C . LEU A 1 72 ? -32.718 3.594 -10.997 1.00 97.81 72 LEU A C 1
ATOM 566 O O . LEU A 1 72 ? -31.909 3.165 -10.181 1.00 97.81 72 LEU A O 1
ATOM 570 N N . ALA A 1 73 ? -33.344 4.761 -10.835 1.00 98.50 73 ALA A N 1
ATOM 571 C CA . ALA A 1 73 ? -33.145 5.612 -9.668 1.00 98.50 73 ALA A CA 1
ATOM 572 C C . ALA A 1 73 ? -33.582 4.914 -8.373 1.00 98.50 73 ALA A C 1
ATOM 574 O O . ALA A 1 73 ? -32.871 4.990 -7.377 1.00 98.50 73 ALA A O 1
ATOM 575 N N . ILE A 1 74 ? -34.706 4.188 -8.391 1.00 98.31 74 ILE A N 1
ATOM 576 C CA . ILE A 1 74 ? -35.160 3.402 -7.236 1.00 98.31 74 ILE A CA 1
ATOM 577 C C . ILE A 1 74 ? -34.174 2.267 -6.941 1.00 98.31 74 ILE A C 1
ATOM 579 O O . ILE A 1 74 ? -33.769 2.102 -5.795 1.00 98.31 74 ILE A O 1
ATOM 583 N N . VAL A 1 75 ? -33.748 1.512 -7.958 1.00 98.50 75 VAL A N 1
ATOM 584 C CA . VAL A 1 75 ? -32.806 0.393 -7.781 1.00 98.50 75 VAL A CA 1
ATOM 585 C C . VAL A 1 75 ? -31.470 0.877 -7.219 1.00 98.50 75 VAL A C 1
ATOM 587 O O . VAL A 1 75 ? -30.988 0.315 -6.239 1.00 98.50 75 VAL A O 1
ATOM 590 N N . PHE A 1 76 ? -30.888 1.936 -7.787 1.00 98.56 76 PHE A N 1
ATOM 591 C CA . PHE A 1 76 ? -29.640 2.501 -7.275 1.00 98.56 76 PHE A CA 1
ATOM 592 C C . PHE A 1 76 ? -29.810 3.169 -5.911 1.00 98.56 76 PHE A C 1
ATOM 594 O O . PHE A 1 76 ? -28.897 3.088 -5.098 1.00 98.56 76 PHE A O 1
ATOM 601 N N . GLY A 1 77 ? -30.969 3.768 -5.628 1.00 98.50 77 GLY A N 1
ATOM 602 C CA . GLY A 1 77 ? -31.282 4.308 -4.308 1.00 98.50 77 GLY A CA 1
ATOM 603 C C . GLY A 1 77 ? -31.316 3.218 -3.237 1.00 98.50 77 GLY A C 1
ATOM 604 O O . GLY A 1 77 ? -30.694 3.371 -2.190 1.00 98.50 77 GLY A O 1
ATOM 605 N N . VAL A 1 78 ? -31.974 2.090 -3.520 1.00 98.44 78 VAL A N 1
ATOM 606 C CA . VAL A 1 78 ? -32.014 0.936 -2.608 1.00 98.44 78 VAL A CA 1
ATOM 607 C C . VAL A 1 78 ? -30.627 0.317 -2.450 1.00 98.44 78 VAL A C 1
ATOM 609 O O . VAL A 1 78 ? -30.192 0.098 -1.325 1.00 98.44 78 VAL A O 1
ATOM 612 N N . LEU A 1 79 ? -29.908 0.072 -3.549 1.00 98.25 79 LEU A N 1
ATOM 613 C CA . LEU A 1 79 ? -28.556 -0.488 -3.494 1.00 98.25 79 LEU A CA 1
ATOM 614 C C . LEU A 1 79 ? -27.595 0.429 -2.723 1.00 98.25 79 LEU A C 1
ATOM 616 O O . LEU A 1 79 ? -26.837 -0.052 -1.890 1.00 98.25 79 LEU A O 1
ATOM 620 N N . GLY A 1 80 ? -27.658 1.741 -2.958 1.00 98.38 80 GLY A N 1
ATOM 621 C CA . GLY A 1 80 ? -26.856 2.732 -2.244 1.00 98.38 80 GLY A CA 1
ATOM 622 C C . GLY A 1 80 ? -27.178 2.778 -0.753 1.00 98.38 80 GLY A C 1
ATOM 623 O O . GLY A 1 80 ? -26.262 2.793 0.058 1.00 98.38 80 GLY A O 1
ATOM 624 N N . ALA A 1 81 ? -28.460 2.720 -0.377 1.00 97.94 81 ALA A N 1
ATOM 625 C CA . ALA A 1 81 ? -28.863 2.661 1.027 1.00 97.94 81 ALA A CA 1
ATOM 626 C C . ALA A 1 81 ? -28.356 1.386 1.724 1.00 97.94 81 ALA A C 1
ATOM 628 O O . ALA A 1 81 ? -27.882 1.457 2.854 1.00 97.94 81 ALA A O 1
ATOM 629 N N . LEU A 1 82 ? -28.414 0.234 1.046 1.00 97.19 82 LEU A N 1
ATOM 630 C CA . LEU A 1 82 ? -27.875 -1.022 1.574 1.00 97.19 82 LEU A CA 1
ATOM 631 C C . LEU A 1 82 ? -26.353 -0.966 1.746 1.00 97.19 82 LEU A C 1
ATOM 633 O O . LEU A 1 82 ? -25.851 -1.405 2.776 1.00 97.19 82 LEU A O 1
ATOM 637 N N . LEU A 1 83 ? -25.630 -0.413 0.766 1.00 97.06 83 LEU A N 1
ATOM 638 C CA . LEU A 1 83 ? -24.175 -0.259 0.841 1.00 97.06 83 LEU A CA 1
ATOM 639 C C . LEU A 1 83 ? -23.759 0.704 1.959 1.00 97.06 83 LEU A C 1
ATOM 641 O O . LEU A 1 83 ? -22.868 0.369 2.727 1.00 97.06 83 LEU A O 1
ATOM 645 N N . LEU A 1 84 ? -24.441 1.843 2.106 1.00 96.50 84 LEU A N 1
ATOM 646 C CA . LEU A 1 84 ? -24.160 2.806 3.178 1.00 96.50 84 LEU A CA 1
ATOM 647 C C . LEU A 1 84 ? -24.420 2.221 4.569 1.00 96.50 84 LEU A C 1
ATOM 649 O O . LEU A 1 84 ? -23.654 2.472 5.492 1.00 96.50 84 LEU A O 1
ATOM 653 N N . ASN A 1 85 ? -25.479 1.419 4.716 1.00 96.06 85 ASN A N 1
ATOM 654 C CA . ASN A 1 85 ? -25.767 0.736 5.975 1.00 96.06 85 ASN A CA 1
ATOM 655 C C . ASN A 1 85 ? -24.737 -0.358 6.302 1.00 96.06 85 ASN A C 1
ATOM 657 O O . ASN A 1 85 ? -24.519 -0.666 7.466 1.00 96.06 85 ASN A O 1
ATOM 661 N N . ALA A 1 86 ? -24.117 -0.964 5.286 1.00 92.31 86 ALA A N 1
ATOM 662 C CA . ALA A 1 86 ? -23.016 -1.900 5.491 1.0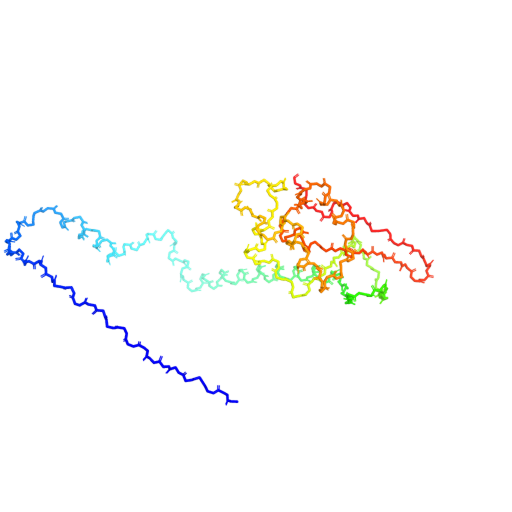0 92.31 86 ALA A CA 1
ATOM 663 C C . ALA A 1 86 ? -21.698 -1.176 5.825 1.00 92.31 86 ALA A C 1
ATOM 665 O O . ALA A 1 86 ? -20.914 -1.677 6.620 1.00 92.31 86 ALA A O 1
ATOM 666 N N . GLU A 1 87 ? -21.456 0.001 5.243 1.00 93.12 87 GLU A N 1
ATOM 667 C CA . GLU A 1 87 ? -20.245 0.795 5.486 1.00 93.12 87 GLU A CA 1
ATOM 668 C C . GLU A 1 87 ? -20.231 1.445 6.875 1.00 93.12 87 GLU A C 1
ATOM 670 O O . GLU A 1 87 ? -19.168 1.566 7.476 1.00 93.12 87 GLU A O 1
ATOM 675 N N . SER A 1 88 ? -21.394 1.817 7.424 1.00 89.44 88 SER A N 1
ATOM 676 C CA . SER A 1 88 ? -21.475 2.465 8.742 1.00 89.44 88 SER A CA 1
ATOM 677 C C . SER A 1 88 ? -20.957 1.615 9.907 1.00 89.44 88 SER A C 1
ATOM 679 O O . SER A 1 88 ? -20.732 2.156 10.984 1.00 89.44 88 SER A O 1
ATOM 681 N N . ASP A 1 89 ? -20.785 0.309 9.700 1.00 86.56 89 ASP A N 1
ATOM 682 C CA . ASP A 1 89 ? -20.263 -0.638 10.693 1.00 86.56 89 ASP A CA 1
ATOM 683 C C . ASP A 1 89 ? -18.728 -0.803 10.614 1.00 86.56 89 ASP A C 1
ATOM 685 O O . ASP A 1 89 ? -18.110 -1.478 11.435 1.00 86.56 89 ASP A O 1
ATOM 689 N N . MET A 1 90 ? -18.072 -0.195 9.618 1.00 88.25 90 MET A N 1
ATOM 690 C CA . MET A 1 90 ? -16.630 -0.332 9.430 1.00 88.25 90 MET A CA 1
ATOM 691 C C . MET A 1 90 ? -15.858 0.599 10.374 1.00 88.25 90 MET A C 1
ATOM 693 O O . MET A 1 90 ? -15.854 1.819 10.215 1.00 88.25 90 MET A O 1
ATOM 697 N N . PHE A 1 91 ? -15.137 0.011 11.329 1.00 90.88 91 PHE A N 1
ATOM 698 C CA . PHE A 1 91 ? -14.234 0.744 12.212 1.00 90.88 91 PHE A CA 1
ATOM 699 C C . PHE A 1 91 ? -12.858 0.959 11.559 1.00 90.88 91 PHE A C 1
ATOM 701 O O . PHE A 1 91 ? -12.161 0.000 11.224 1.00 90.88 91 PHE A O 1
ATOM 708 N N . GLU A 1 92 ? -12.426 2.218 11.441 1.00 93.12 92 GLU A N 1
ATOM 709 C CA . GLU A 1 92 ? -11.093 2.592 10.958 1.00 93.12 92 GLU A CA 1
ATOM 710 C C . GLU A 1 92 ? -10.410 3.549 11.945 1.00 93.12 92 GLU A C 1
ATOM 712 O O . GLU A 1 92 ? -10.955 4.592 12.316 1.00 93.12 92 GLU A O 1
ATOM 717 N N . LYS A 1 93 ? -9.175 3.224 12.344 1.00 94.75 93 LYS A N 1
ATOM 718 C CA . LYS A 1 93 ? -8.332 4.089 13.177 1.00 94.75 93 LYS A CA 1
ATOM 719 C C . LYS A 1 93 ? -7.015 4.369 12.465 1.00 94.75 93 LYS A C 1
ATOM 721 O O . LYS A 1 93 ? -6.207 3.464 12.276 1.00 94.75 93 LYS A O 1
ATOM 726 N N . ARG A 1 94 ? -6.779 5.637 12.116 1.00 95.75 94 ARG A N 1
ATOM 727 C CA . ARG A 1 94 ? -5.499 6.104 11.565 1.00 95.75 94 ARG A CA 1
ATOM 728 C C . ARG A 1 94 ? -4.604 6.637 12.673 1.00 95.75 94 ARG A C 1
ATOM 730 O O . ARG A 1 94 ? -5.049 7.423 13.510 1.00 95.75 94 ARG A O 1
ATOM 737 N N . ILE A 1 95 ? -3.353 6.196 12.663 1.00 95.50 95 ILE A N 1
ATOM 738 C CA . ILE A 1 95 ? -2.321 6.612 13.609 1.00 95.50 95 ILE A CA 1
ATOM 739 C C . ILE A 1 95 ? -1.155 7.127 12.775 1.00 95.50 95 ILE A C 1
ATOM 741 O O . ILE A 1 95 ? -0.551 6.372 12.016 1.00 95.50 95 ILE A O 1
ATOM 745 N N . GLU A 1 96 ? -0.873 8.418 12.895 1.00 95.25 96 GLU A N 1
ATOM 746 C CA . GLU A 1 96 ? 0.270 9.033 12.233 1.00 95.25 96 GLU A CA 1
ATOM 747 C C . GLU A 1 96 ? 1.528 8.798 13.073 1.00 95.25 96 GLU A C 1
ATOM 749 O O . GLU A 1 96 ? 1.511 8.966 14.294 1.00 95.25 96 GLU A O 1
ATOM 754 N N . TYR A 1 97 ? 2.611 8.392 12.416 1.00 94.38 97 TYR A N 1
ATOM 755 C CA . TYR A 1 97 ? 3.924 8.245 13.031 1.00 94.38 97 TYR A CA 1
ATOM 756 C C . TYR A 1 97 ? 5.004 8.743 12.066 1.00 94.38 97 TYR A C 1
ATOM 758 O O . TYR A 1 97 ? 4.832 8.719 10.846 1.00 94.38 97 TYR A O 1
ATOM 766 N N . SER A 1 98 ? 6.110 9.224 12.623 1.00 91.94 98 SER A N 1
ATOM 767 C CA . SER A 1 98 ? 7.248 9.775 11.891 1.00 91.94 98 SER A CA 1
ATOM 768 C C . SER A 1 98 ? 8.461 8.848 11.937 1.00 91.94 98 SER A C 1
ATOM 770 O O . SER A 1 98 ? 8.604 7.987 12.808 1.00 91.94 98 SER A O 1
ATOM 772 N N . THR A 1 99 ? 9.385 9.043 10.995 1.00 85.62 99 THR A N 1
ATOM 773 C CA . THR A 1 99 ? 10.649 8.302 10.959 1.00 85.62 99 THR A CA 1
ATOM 774 C C . THR A 1 99 ? 11.458 8.557 12.232 1.00 85.62 99 THR A C 1
ATOM 776 O O . THR A 1 99 ? 11.906 9.677 12.470 1.00 85.62 99 THR A O 1
ATOM 779 N N . GLY A 1 100 ? 11.691 7.506 13.021 1.00 85.38 100 GLY A N 1
ATOM 780 C CA . GLY A 1 100 ? 12.433 7.569 14.286 1.00 85.38 100 GLY A CA 1
ATOM 781 C C . GLY A 1 100 ? 11.568 7.377 15.532 1.00 85.38 100 GLY A C 1
ATOM 782 O O . GLY A 1 100 ? 12.123 7.175 16.613 1.00 85.38 100 GLY A O 1
ATOM 783 N N . ASP A 1 101 ? 10.243 7.370 15.386 1.00 91.06 101 ASP A N 1
ATOM 784 C CA . ASP A 1 101 ? 9.342 7.051 16.488 1.00 91.06 101 ASP A CA 1
ATOM 785 C C . ASP A 1 101 ? 9.505 5.584 16.900 1.00 91.06 101 ASP A C 1
ATOM 787 O O . ASP A 1 101 ? 9.441 4.665 16.082 1.00 91.06 101 ASP A O 1
ATOM 791 N N . THR A 1 102 ? 9.730 5.356 18.194 1.00 92.19 102 THR A N 1
ATOM 792 C CA . THR A 1 102 ? 9.887 4.010 18.765 1.00 92.19 102 THR A CA 1
ATOM 793 C C . THR A 1 102 ? 8.586 3.460 19.340 1.00 92.19 102 THR A C 1
ATOM 795 O O . THR A 1 102 ? 8.414 2.245 19.410 1.00 92.19 102 THR A O 1
ATOM 798 N N . SER A 1 103 ? 7.666 4.335 19.754 1.00 93.25 103 SER A N 1
ATOM 799 C CA . SER A 1 103 ? 6.365 3.956 20.301 1.00 93.25 103 SER A CA 1
ATOM 800 C C . SER A 1 103 ? 5.341 5.064 20.085 1.00 93.25 103 SER A C 1
ATOM 802 O O . SER A 1 103 ? 5.602 6.213 20.443 1.00 93.25 103 SER A O 1
ATOM 804 N N . VAL A 1 104 ? 4.159 4.704 19.588 1.00 94.69 104 VAL A N 1
ATOM 805 C CA . VAL A 1 104 ? 3.005 5.606 19.485 1.00 94.69 104 VAL A CA 1
ATOM 806 C C . VAL A 1 104 ? 1.837 4.982 20.239 1.00 94.69 104 VAL A C 1
ATOM 808 O O . VAL A 1 104 ? 1.442 3.852 19.959 1.00 94.69 104 VAL A O 1
ATOM 811 N N . ALA A 1 105 ? 1.313 5.708 21.227 1.00 94.56 105 ALA A N 1
ATOM 812 C CA . ALA A 1 105 ? 0.173 5.267 22.020 1.00 94.56 105 ALA A CA 1
ATOM 813 C C . ALA A 1 105 ? -1.137 5.687 21.345 1.00 94.56 105 ALA A C 1
ATOM 815 O O . ALA A 1 105 ? -1.275 6.818 20.880 1.00 94.56 105 ALA A O 1
ATOM 816 N N . PHE A 1 106 ? -2.113 4.786 21.330 1.00 94.88 106 PHE A N 1
ATOM 817 C CA . PHE A 1 106 ? -3.456 5.054 20.834 1.00 94.88 106 PHE A CA 1
ATOM 818 C C . PHE A 1 106 ? -4.484 4.329 21.701 1.00 94.88 106 PHE A C 1
ATOM 820 O O . PHE A 1 106 ? -4.180 3.307 22.314 1.00 94.88 106 PHE A O 1
ATOM 827 N N . SER A 1 107 ? -5.702 4.863 21.744 1.00 94.44 107 SER A N 1
ATOM 828 C CA . SER A 1 107 ? -6.841 4.255 22.427 1.00 94.44 107 SER A CA 1
ATOM 829 C C . SER A 1 107 ? -7.917 3.846 21.423 1.00 94.44 107 SER A C 1
ATOM 831 O O . SER A 1 107 ? -8.140 4.512 20.404 1.00 94.44 107 SER A O 1
ATOM 833 N N . ILE A 1 108 ? -8.580 2.733 21.731 1.00 92.56 108 ILE A N 1
ATOM 834 C CA . ILE A 1 108 ? -9.768 2.238 21.041 1.00 92.56 108 ILE A CA 1
ATOM 835 C C . ILE A 1 108 ? -10.898 2.273 22.075 1.00 92.56 108 ILE A C 1
ATOM 837 O O . ILE A 1 108 ? -10.836 1.561 23.073 1.00 92.56 108 ILE A O 1
ATOM 841 N N . GLU A 1 109 ? -11.879 3.152 21.873 1.00 91.06 109 GLU A N 1
ATOM 842 C CA . GLU A 1 109 ? -12.970 3.382 22.836 1.00 91.06 109 GLU A CA 1
ATOM 843 C C . GLU A 1 109 ? -14.062 2.309 22.748 1.00 91.06 109 GLU A C 1
ATOM 845 O O . GLU A 1 109 ? -14.658 1.937 23.758 1.00 91.06 109 GLU A O 1
ATOM 850 N N . GLU A 1 110 ? -14.294 1.784 21.546 1.00 88.19 110 GLU A N 1
ATOM 851 C CA . GLU A 1 110 ? -15.347 0.813 21.266 1.00 88.19 110 GLU A CA 1
ATOM 852 C C . GLU A 1 110 ? -14.766 -0.574 21.003 1.00 88.19 110 GLU A C 1
ATOM 854 O O . GLU A 1 110 ? -13.709 -0.739 20.393 1.00 88.19 110 GLU A O 1
ATOM 859 N N . ARG A 1 111 ? -15.471 -1.611 21.458 1.00 88.75 111 ARG A N 1
ATOM 860 C CA . ARG A 1 111 ? -15.054 -2.985 21.195 1.00 88.75 111 ARG A CA 1
ATOM 861 C C . ARG A 1 111 ? -15.250 -3.294 19.712 1.00 88.75 111 ARG A C 1
ATOM 863 O O . ARG A 1 111 ? -16.379 -3.435 19.264 1.00 88.75 111 ARG A O 1
ATOM 870 N N . VAL A 1 112 ? -14.147 -3.452 18.989 1.00 89.81 112 VAL A N 1
ATOM 871 C CA . VAL A 1 112 ? -14.170 -3.845 17.576 1.00 89.81 112 VAL A CA 1
ATOM 872 C C . VAL A 1 112 ? -14.584 -5.312 17.461 1.00 89.81 112 VAL A C 1
ATOM 874 O O . VAL A 1 112 ? -13.981 -6.189 18.090 1.00 89.81 112 VAL A O 1
ATOM 877 N N . GLU A 1 113 ? -15.619 -5.580 16.671 1.00 89.56 113 GLU A N 1
ATOM 878 C CA . GLU A 1 113 ? -16.077 -6.932 16.361 1.00 89.56 113 GLU A CA 1
ATOM 879 C C . GLU A 1 113 ? -15.445 -7.424 15.050 1.00 89.56 113 GLU A C 1
ATOM 881 O O . GLU A 1 113 ? -15.388 -6.704 14.058 1.00 89.56 113 GLU A O 1
ATOM 886 N N . GLY A 1 114 ? -14.966 -8.673 15.036 1.00 89.94 114 GLY A N 1
ATOM 887 C CA . GLY A 1 114 ? -14.406 -9.304 13.837 1.00 89.94 114 GLY A CA 1
ATOM 888 C C . GLY A 1 114 ? -12.878 -9.207 13.690 1.00 89.94 114 GLY A C 1
ATOM 889 O O . GLY A 1 114 ? -12.169 -8.852 14.635 1.00 89.94 114 GLY A O 1
ATOM 890 N N . PRO A 1 115 ? -12.341 -9.628 12.528 1.00 91.81 115 PRO A N 1
ATOM 891 C CA . PRO A 1 115 ? -10.907 -9.626 12.263 1.00 91.81 115 PRO A CA 1
ATOM 892 C C . PRO A 1 115 ? -10.394 -8.207 11.991 1.00 91.81 115 PRO A C 1
ATOM 894 O O . PRO A 1 115 ? -10.949 -7.477 11.175 1.00 91.81 115 PRO A O 1
ATOM 897 N N . ILE A 1 116 ? -9.290 -7.841 12.641 1.00 93.19 116 ILE A N 1
ATOM 898 C CA . ILE A 1 116 ? -8.654 -6.529 12.491 1.00 93.19 116 ILE A CA 1
ATOM 899 C C . ILE A 1 116 ? -7.506 -6.646 11.490 1.00 93.19 116 ILE A C 1
ATOM 901 O O . ILE A 1 116 ? -6.630 -7.497 11.647 1.00 93.19 116 ILE A O 1
ATOM 905 N N . LEU A 1 117 ? -7.484 -5.765 10.489 1.00 94.69 117 LEU A N 1
ATOM 906 C CA . LEU A 1 117 ? -6.363 -5.635 9.563 1.00 94.69 117 LEU A CA 1
ATOM 907 C C . LEU A 1 117 ? -5.510 -4.426 9.940 1.00 94.69 117 LEU A C 1
ATOM 909 O O . LEU A 1 117 ? -5.996 -3.298 9.992 1.00 94.69 117 LEU A O 1
ATOM 913 N N . LEU A 1 118 ? -4.216 -4.661 10.148 1.00 94.62 118 LEU A N 1
ATOM 914 C CA . LEU A 1 118 ? -3.231 -3.597 10.294 1.00 94.62 118 LEU A CA 1
ATOM 915 C C . LEU A 1 118 ? -2.636 -3.281 8.921 1.00 94.62 118 LEU A C 1
ATOM 917 O O . LEU A 1 118 ? -1.967 -4.123 8.324 1.00 94.62 118 LEU A O 1
ATOM 921 N N . SER A 1 119 ? -2.867 -2.064 8.437 1.00 95.38 119 SER A N 1
ATOM 922 C CA . SER A 1 119 ? -2.313 -1.566 7.176 1.00 95.38 119 SER A CA 1
ATOM 923 C C . SER A 1 119 ? -1.448 -0.337 7.426 1.00 95.38 119 SER A C 1
ATOM 925 O O . SER A 1 119 ? -1.701 0.421 8.360 1.00 95.38 119 SER A O 1
ATOM 927 N N . TYR A 1 120 ? -0.438 -0.135 6.583 1.00 94.88 120 TYR A N 1
ATOM 928 C CA . TYR A 1 120 ? 0.384 1.071 6.589 1.00 94.88 120 TYR A CA 1
ATOM 929 C C . TYR A 1 120 ? 0.056 1.935 5.370 1.00 94.88 120 TYR A C 1
ATOM 931 O O . TYR A 1 120 ? -0.194 1.424 4.276 1.00 94.88 120 TYR A O 1
ATOM 939 N N . GLU A 1 121 ? 0.076 3.251 5.557 1.00 94.38 121 GLU A N 1
ATOM 940 C CA . GLU A 1 121 ? -0.171 4.229 4.501 1.00 94.38 121 GLU A CA 1
ATOM 941 C C . GLU A 1 121 ? 1.074 5.098 4.310 1.00 94.38 121 GLU A C 1
ATOM 943 O O . GLU A 1 121 ? 1.607 5.664 5.261 1.00 94.38 121 GLU A O 1
ATOM 948 N N . LEU A 1 122 ? 1.549 5.195 3.065 1.00 93.19 122 LEU A N 1
ATOM 949 C CA . LEU A 1 122 ? 2.688 6.033 2.695 1.00 93.19 122 LEU A CA 1
ATOM 950 C C . LEU A 1 122 ? 2.188 7.246 1.914 1.00 93.19 122 LEU A C 1
ATOM 952 O O . LEU A 1 122 ? 1.846 7.145 0.733 1.00 93.19 122 LEU A O 1
ATOM 956 N N . LEU A 1 123 ? 2.170 8.406 2.565 1.00 92.38 123 LEU A N 1
ATOM 957 C CA . LEU A 1 123 ? 1.778 9.659 1.927 1.00 92.38 123 LEU A CA 1
ATOM 958 C C . LEU A 1 123 ? 2.899 10.185 1.020 1.00 92.38 123 LEU A C 1
ATOM 960 O O . LEU A 1 123 ? 4.080 10.142 1.360 1.00 92.38 123 LEU A O 1
ATOM 964 N N . GLY A 1 124 ? 2.529 10.689 -0.160 1.00 91.62 124 GLY A N 1
ATOM 965 C CA . GLY A 1 124 ? 3.479 11.268 -1.119 1.00 91.62 124 GLY A CA 1
ATOM 966 C C . GLY A 1 124 ? 4.355 10.255 -1.870 1.00 91.62 124 GLY A C 1
ATOM 967 O O . GLY A 1 124 ? 5.273 10.661 -2.584 1.00 91.62 124 GLY A O 1
ATOM 968 N N . PHE A 1 125 ? 4.083 8.951 -1.754 1.00 93.38 125 PHE A N 1
ATOM 969 C CA . PHE A 1 125 ? 4.816 7.912 -2.474 1.00 93.38 125 PHE A CA 1
ATOM 970 C C . PHE A 1 125 ? 4.167 7.577 -3.829 1.00 93.38 125 PHE A C 1
ATOM 972 O O . PHE A 1 125 ? 3.072 7.023 -3.904 1.00 93.38 125 PHE A O 1
ATOM 979 N N . TYR A 1 126 ? 4.865 7.875 -4.928 1.00 93.38 126 TYR A N 1
ATOM 980 C CA . TYR A 1 126 ? 4.360 7.694 -6.297 1.00 93.38 126 TYR A CA 1
ATOM 981 C C . TYR A 1 126 ? 4.701 6.313 -6.882 1.00 93.38 126 TYR A C 1
ATOM 983 O O . TYR A 1 126 ? 5.411 6.194 -7.884 1.00 93.38 126 TYR A O 1
ATOM 991 N N . ALA A 1 127 ? 4.161 5.251 -6.280 1.00 93.00 127 ALA A N 1
ATOM 992 C CA . ALA A 1 127 ? 4.380 3.867 -6.722 1.00 93.00 127 ALA A CA 1
ATOM 993 C C . ALA A 1 127 ? 3.786 3.541 -8.111 1.00 93.00 127 ALA A C 1
ATOM 995 O O . ALA A 1 127 ? 4.079 2.503 -8.698 1.00 93.00 127 ALA A O 1
ATOM 996 N N . ASN A 1 128 ? 2.926 4.407 -8.649 1.00 94.69 128 ASN A N 1
ATOM 997 C CA . ASN A 1 128 ? 2.248 4.213 -9.932 1.00 94.69 128 ASN A CA 1
ATOM 998 C C . ASN A 1 128 ? 3.020 4.783 -11.138 1.00 94.69 128 ASN A C 1
ATOM 1000 O O . ASN A 1 128 ? 2.527 4.722 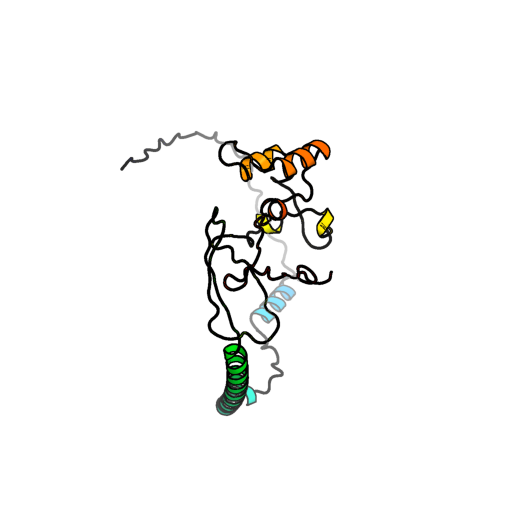-12.266 1.00 94.69 128 ASN A O 1
ATOM 1004 N N . GLN A 1 129 ? 4.216 5.345 -10.941 1.00 94.12 129 GLN A N 1
ATOM 1005 C CA . GLN A 1 129 ? 5.010 5.861 -12.051 1.00 94.12 129 GLN A CA 1
ATOM 1006 C C . GLN A 1 129 ? 5.456 4.716 -12.972 1.00 94.12 129 GLN A C 1
ATOM 1008 O O . GLN A 1 129 ? 5.994 3.716 -12.504 1.00 94.12 129 GLN A O 1
ATOM 1013 N N . LYS A 1 130 ? 5.324 4.888 -14.296 1.00 92.00 130 LYS A N 1
ATOM 1014 C CA . LYS A 1 130 ? 5.695 3.867 -15.298 1.00 92.00 130 LYS A CA 1
ATOM 1015 C C . LYS A 1 130 ? 7.073 3.242 -15.038 1.00 92.00 130 LYS A C 1
ATOM 1017 O O . LYS A 1 130 ? 7.177 2.028 -14.925 1.00 92.00 130 LYS A O 1
ATOM 1022 N N . ARG A 1 131 ? 8.109 4.075 -14.866 1.00 90.44 131 ARG A N 1
ATOM 1023 C CA . ARG A 1 131 ? 9.484 3.617 -14.601 1.00 90.44 131 ARG A CA 1
ATOM 1024 C C . ARG A 1 131 ? 9.598 2.814 -13.303 1.00 90.44 131 ARG A C 1
ATOM 1026 O O . ARG A 1 131 ? 10.402 1.898 -13.231 1.00 90.44 131 ARG A O 1
ATOM 1033 N N . PHE A 1 132 ? 8.811 3.156 -12.287 1.00 91.62 132 PHE A N 1
ATOM 1034 C CA . PHE A 1 132 ? 8.786 2.424 -11.028 1.00 91.62 132 PHE A CA 1
ATOM 1035 C C . PHE A 1 132 ? 8.111 1.058 -11.202 1.00 91.62 132 PHE A C 1
ATOM 1037 O O . PHE A 1 132 ? 8.668 0.044 -10.799 1.00 91.62 132 PHE A O 1
ATOM 1044 N N . VAL A 1 133 ? 6.960 1.012 -11.878 1.00 91.12 133 VAL A N 1
ATOM 1045 C CA . VAL A 1 133 ? 6.196 -0.224 -12.119 1.00 91.12 133 VAL A CA 1
ATOM 1046 C C . VAL A 1 133 ? 6.947 -1.210 -13.019 1.00 91.12 133 VAL A C 1
ATOM 1048 O O . VAL A 1 133 ? 6.890 -2.414 -12.768 1.00 91.12 133 VAL A O 1
ATOM 1051 N N . GLU A 1 134 ? 7.647 -0.713 -14.041 1.00 91.19 134 GLU A N 1
ATOM 1052 C CA . GLU A 1 134 ? 8.498 -1.517 -14.933 1.00 91.19 134 GLU A CA 1
ATOM 1053 C C . GLU A 1 134 ? 9.780 -1.996 -14.235 1.00 91.19 134 GLU A C 1
ATOM 1055 O O . GLU A 1 134 ? 10.382 -2.978 -14.669 1.00 91.19 134 GLU A O 1
ATOM 1060 N N . SER A 1 135 ? 10.187 -1.339 -13.140 1.00 91.25 135 SER A N 1
ATOM 1061 C CA . SER A 1 135 ? 11.443 -1.642 -12.464 1.00 91.25 135 SER A CA 1
ATOM 1062 C C . SER A 1 135 ? 11.323 -2.777 -11.447 1.00 91.25 135 SER A C 1
ATOM 1064 O O . SER A 1 135 ? 11.285 -2.556 -10.230 1.00 91.25 135 SER A O 1
ATOM 1066 N N . LYS A 1 136 ? 11.237 -4.003 -11.966 1.00 90.06 136 LYS A N 1
ATOM 1067 C CA . LYS A 1 136 ? 11.060 -5.246 -11.208 1.00 90.06 136 LYS A CA 1
ATOM 1068 C C . LYS A 1 136 ? 12.000 -6.330 -11.715 1.00 90.06 136 LYS A C 1
ATOM 1070 O O . LYS A 1 136 ? 12.423 -6.314 -12.868 1.00 90.06 136 LYS A O 1
ATOM 1075 N N . ASP A 1 137 ? 12.286 -7.278 -10.834 1.00 88.75 137 ASP A N 1
ATOM 1076 C CA . ASP A 1 137 ? 13.073 -8.453 -11.163 1.00 88.75 137 ASP A CA 1
ATOM 1077 C C . ASP A 1 137 ? 12.238 -9.491 -11.932 1.00 88.75 137 ASP A C 1
ATOM 1079 O O . ASP A 1 137 ? 11.261 -10.025 -11.395 1.00 88.75 137 ASP A O 1
ATOM 1083 N N . ASP A 1 138 ? 12.682 -9.831 -13.145 1.00 85.81 138 ASP A N 1
ATOM 1084 C CA . ASP A 1 138 ? 12.110 -10.897 -13.980 1.00 85.81 138 ASP A CA 1
ATOM 1085 C C . ASP A 1 138 ? 12.005 -12.247 -13.251 1.00 85.81 138 ASP A C 1
ATOM 1087 O O . ASP A 1 138 ? 11.102 -13.035 -13.539 1.00 85.81 138 ASP A O 1
ATOM 1091 N N . PHE A 1 139 ? 12.896 -12.515 -12.288 1.00 80.88 139 PHE A N 1
ATOM 1092 C CA . PHE A 1 139 ? 12.889 -13.740 -11.486 1.00 80.88 139 PHE A CA 1
ATOM 1093 C C . PHE A 1 139 ? 11.608 -13.905 -10.656 1.00 80.88 139 PHE A C 1
ATOM 1095 O O . PHE A 1 139 ? 11.202 -15.033 -10.388 1.00 80.88 139 PHE A O 1
ATOM 1102 N N . LEU A 1 140 ? 10.971 -12.805 -10.240 1.00 79.06 140 LEU A N 1
ATOM 1103 C CA . LEU A 1 140 ? 9.819 -12.848 -9.335 1.00 79.06 140 LEU A CA 1
ATOM 1104 C C . LEU A 1 140 ? 8.479 -12.994 -10.060 1.00 79.06 140 LEU A C 1
ATOM 1106 O O . LEU A 1 140 ? 7.581 -13.653 -9.548 1.00 79.06 140 LEU A O 1
ATOM 1110 N N . VAL A 1 141 ? 8.318 -12.341 -11.212 1.00 72.69 141 VAL A N 1
ATOM 1111 C CA . VAL A 1 141 ? 7.009 -12.204 -11.880 1.00 72.69 141 VAL A CA 1
ATOM 1112 C C . VAL A 1 141 ? 6.928 -13.047 -13.158 1.00 72.69 141 VAL A C 1
ATOM 1114 O O . VAL A 1 141 ? 5.834 -13.356 -13.627 1.00 72.69 141 VAL A O 1
ATOM 1117 N N . GLY A 1 142 ? 8.074 -13.446 -13.720 1.00 68.50 142 GLY A N 1
ATOM 1118 C CA . GLY A 1 142 ? 8.147 -14.032 -15.054 1.00 68.50 142 GLY A CA 1
ATOM 1119 C C . GLY A 1 142 ? 7.866 -12.982 -16.135 1.00 68.50 142 GLY A C 1
ATOM 1120 O O . GLY A 1 142 ? 6.984 -12.131 -16.014 1.00 68.50 142 GLY A O 1
ATOM 1121 N N . SER A 1 143 ? 8.611 -13.022 -17.236 1.00 65.25 143 SER A N 1
ATOM 1122 C CA . SER A 1 143 ? 8.588 -11.982 -18.279 1.00 65.25 143 SER A CA 1
ATOM 1123 C C . SER A 1 143 ? 7.376 -12.041 -19.228 1.00 65.25 143 SER A C 1
ATOM 1125 O O . SER A 1 143 ? 7.417 -11.505 -20.334 1.00 65.25 143 SER A O 1
ATOM 1127 N N . LEU A 1 144 ? 6.279 -12.700 -18.838 1.00 63.84 144 LEU A N 1
ATOM 1128 C CA . LEU A 1 144 ? 5.235 -13.122 -19.780 1.00 63.84 144 LEU A CA 1
ATOM 1129 C C . LEU A 1 144 ? 4.366 -11.980 -20.332 1.00 63.84 144 LEU A C 1
ATOM 1131 O O . LEU A 1 144 ? 3.818 -12.125 -21.421 1.00 63.84 144 LEU A O 1
ATOM 1135 N N . ILE A 1 145 ? 4.205 -10.873 -19.597 1.00 67.44 145 ILE A N 1
ATOM 1136 C CA . ILE A 1 145 ? 3.181 -9.857 -19.918 1.00 67.44 145 ILE A CA 1
ATOM 1137 C C . ILE A 1 145 ? 3.774 -8.463 -20.155 1.00 67.44 145 ILE A C 1
ATOM 1139 O O . ILE A 1 145 ? 3.274 -7.737 -21.007 1.00 67.44 145 ILE A O 1
ATOM 1143 N N . ASN A 1 146 ? 4.851 -8.088 -19.458 1.00 72.94 146 ASN A N 1
ATOM 1144 C CA . ASN A 1 146 ? 5.446 -6.753 -19.551 1.00 72.94 146 ASN A CA 1
ATOM 1145 C C . ASN A 1 146 ? 6.972 -6.817 -19.593 1.00 72.94 146 ASN A C 1
ATOM 1147 O O . ASN A 1 146 ? 7.579 -7.709 -19.005 1.00 72.94 146 ASN A O 1
ATOM 1151 N N . ARG A 1 147 ? 7.583 -5.817 -20.243 1.00 79.06 147 ARG A N 1
ATOM 1152 C CA . ARG A 1 147 ? 9.027 -5.577 -20.174 1.00 79.06 147 ARG A CA 1
ATOM 1153 C C . ARG A 1 147 ? 9.377 -5.169 -18.744 1.00 79.06 147 ARG A C 1
ATOM 1155 O O . ARG A 1 147 ? 8.936 -4.114 -18.296 1.00 79.06 147 ARG A O 1
ATOM 1162 N N . GLN A 1 148 ? 10.151 -5.994 -18.053 1.00 86.12 148 GLN A N 1
ATOM 1163 C CA . GLN A 1 148 ? 10.677 -5.680 -16.727 1.00 86.12 148 GLN A CA 1
ATOM 1164 C C . GLN A 1 148 ? 12.142 -5.288 -16.888 1.00 86.12 148 GLN A C 1
ATOM 1166 O O . GLN A 1 148 ? 12.849 -5.815 -17.751 1.00 86.12 148 GLN A O 1
ATOM 1171 N N . THR A 1 149 ? 12.584 -4.283 -16.139 1.00 86.94 149 THR A N 1
ATOM 1172 C CA . THR A 1 149 ? 13.963 -3.800 -16.214 1.00 86.94 149 THR A CA 1
ATOM 1173 C C . THR A 1 149 ? 14.517 -3.549 -14.822 1.00 86.94 149 THR A C 1
ATOM 1175 O O . THR A 1 149 ? 13.838 -3.053 -13.933 1.00 86.94 149 THR A O 1
ATOM 1178 N N . CYS A 1 150 ? 15.797 -3.830 -14.617 1.00 87.75 150 CYS A N 1
ATOM 1179 C CA . CYS A 1 150 ? 16.481 -3.491 -13.366 1.00 87.75 150 CYS A CA 1
ATOM 1180 C C . CYS A 1 150 ? 17.375 -2.255 -13.507 1.00 87.75 150 CYS A C 1
ATOM 1182 O O . CYS A 1 150 ? 18.317 -2.068 -12.741 1.00 87.75 150 CYS A O 1
ATOM 1184 N N . GLU A 1 151 ? 17.066 -1.396 -14.485 1.00 84.31 151 GLU A N 1
ATOM 1185 C CA . GLU A 1 151 ? 17.843 -0.195 -14.784 1.00 84.31 151 GLU A CA 1
ATOM 1186 C C . GLU A 1 151 ? 17.900 0.741 -13.578 1.00 84.31 151 GLU A C 1
ATOM 1188 O O . GLU A 1 151 ? 16.893 1.317 -13.152 1.00 84.31 151 GLU A O 1
ATOM 1193 N N . GLY A 1 152 ? 19.108 0.935 -13.052 1.00 79.12 152 GLY A N 1
ATOM 1194 C CA . GLY A 1 152 ? 19.304 1.754 -11.873 1.00 79.12 152 GLY A CA 1
ATOM 1195 C C . GLY A 1 152 ? 18.960 1.034 -10.565 1.00 79.12 152 GLY A C 1
ATOM 1196 O O . GLY A 1 152 ? 18.590 1.683 -9.606 1.00 79.12 152 GLY A O 1
ATOM 1197 N N . ALA A 1 153 ? 18.953 -0.287 -10.483 1.00 84.19 153 ALA A N 1
ATOM 1198 C CA . ALA A 1 153 ? 18.771 -0.979 -9.201 1.00 84.19 153 ALA A CA 1
ATOM 1199 C C . ALA A 1 153 ? 19.339 -2.400 -9.261 1.00 84.19 153 ALA A C 1
ATOM 1201 O O . ALA A 1 153 ? 18.757 -3.332 -8.704 1.00 84.19 153 ALA A O 1
ATOM 1202 N N . GLN A 1 154 ? 20.434 -2.566 -10.003 1.00 82.06 154 GLN A N 1
ATOM 1203 C CA . GLN A 1 154 ? 21.096 -3.849 -10.226 1.00 82.06 154 GLN A CA 1
ATOM 1204 C C . GLN A 1 154 ? 22.416 -3.940 -9.454 1.00 82.06 154 GLN A C 1
ATOM 1206 O O . GLN A 1 154 ? 22.716 -4.985 -8.870 1.00 82.06 154 GLN A O 1
ATOM 1211 N N . ASP A 1 155 ? 23.160 -2.835 -9.412 1.00 81.62 155 ASP A N 1
ATOM 1212 C CA . ASP A 1 155 ? 24.494 -2.779 -8.828 1.00 81.62 155 ASP A CA 1
ATOM 1213 C C . ASP A 1 155 ? 24.498 -2.156 -7.428 1.00 81.62 155 ASP A C 1
ATOM 1215 O O . ASP A 1 155 ? 23.608 -1.398 -7.032 1.00 81.62 155 ASP A O 1
ATOM 1219 N N . LEU A 1 156 ? 25.554 -2.455 -6.672 1.00 79.19 156 LEU A N 1
ATOM 1220 C CA . LEU A 1 156 ? 25.788 -1.897 -5.338 1.00 79.19 156 LEU A CA 1
ATOM 1221 C C . LEU A 1 156 ? 25.8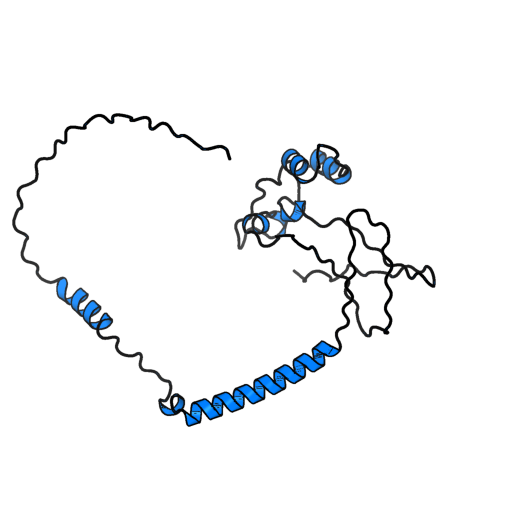60 -0.369 -5.342 1.00 79.19 156 LEU A C 1
ATOM 1223 O O . LEU A 1 156 ? 25.324 0.271 -4.436 1.00 79.19 156 LEU A O 1
ATOM 1227 N N . ASP A 1 157 ? 26.494 0.207 -6.361 1.00 81.00 157 ASP A N 1
ATOM 1228 C CA . ASP A 1 157 ? 26.629 1.656 -6.493 1.00 81.00 157 ASP A CA 1
ATOM 1229 C C . ASP A 1 157 ? 25.263 2.322 -6.688 1.00 81.00 157 ASP A C 1
ATOM 1231 O O . ASP A 1 157 ? 24.975 3.345 -6.062 1.00 81.00 157 ASP A O 1
ATOM 1235 N N . ASP A 1 158 ? 24.382 1.686 -7.467 1.00 83.25 158 ASP A N 1
ATOM 1236 C CA . ASP A 1 158 ? 23.008 2.124 -7.717 1.00 83.25 158 ASP A CA 1
ATOM 1237 C C . ASP A 1 158 ? 22.135 2.142 -6.460 1.00 83.25 158 ASP A C 1
ATOM 1239 O O . ASP A 1 158 ? 21.309 3.043 -6.261 1.00 83.25 158 ASP A O 1
ATOM 1243 N N . VAL A 1 159 ? 22.320 1.132 -5.612 1.00 81.31 159 VAL A N 1
ATOM 1244 C CA . VAL A 1 159 ? 21.667 1.022 -4.306 1.00 81.31 159 VAL A CA 1
ATOM 1245 C C . VAL A 1 159 ? 22.216 2.088 -3.360 1.00 81.31 159 VAL A C 1
ATOM 1247 O O . VAL A 1 159 ? 21.439 2.791 -2.708 1.00 81.31 159 VAL A O 1
ATOM 1250 N N . ARG A 1 160 ? 23.545 2.249 -3.318 1.00 79.81 160 ARG A N 1
ATOM 1251 C CA . ARG A 1 160 ? 24.237 3.164 -2.406 1.00 79.81 160 ARG A CA 1
ATOM 1252 C C . ARG A 1 160 ? 23.803 4.608 -2.614 1.00 79.81 160 ARG A C 1
ATOM 1254 O O . ARG A 1 160 ? 23.478 5.271 -1.632 1.00 79.81 160 ARG A O 1
ATOM 1261 N N . TRP A 1 161 ? 23.750 5.095 -3.853 1.00 79.56 161 TRP A N 1
ATOM 1262 C CA . TRP A 1 161 ? 23.382 6.496 -4.085 1.00 79.56 161 TRP A CA 1
ATOM 1263 C C . TRP A 1 161 ? 21.909 6.796 -3.773 1.00 79.56 161 TRP A C 1
ATOM 1265 O O . TRP A 1 161 ? 21.594 7.923 -3.404 1.00 79.56 161 TRP A O 1
ATOM 1275 N N . ARG A 1 162 ? 21.008 5.807 -3.890 1.00 81.19 162 ARG A N 1
ATOM 1276 C CA . ARG A 1 162 ? 19.564 5.988 -3.640 1.00 81.19 162 ARG A CA 1
ATOM 1277 C C . ARG A 1 162 ? 19.161 5.829 -2.180 1.00 81.19 162 ARG A C 1
ATOM 1279 O O . ARG A 1 162 ? 18.272 6.537 -1.724 1.00 81.19 162 ARG A O 1
ATOM 1286 N N . ARG A 1 163 ? 19.748 4.862 -1.470 1.00 79.69 163 ARG A N 1
ATOM 1287 C CA . ARG A 1 163 ? 19.370 4.529 -0.084 1.00 79.69 163 ARG A CA 1
ATOM 1288 C C . ARG A 1 163 ? 20.220 5.249 0.958 1.00 79.69 163 ARG A C 1
ATOM 1290 O O . ARG A 1 163 ? 19.785 5.339 2.101 1.00 79.69 163 ARG A O 1
ATOM 1297 N N . CYS A 1 164 ? 21.418 5.717 0.609 1.00 76.88 164 CYS A N 1
ATOM 1298 C CA . CYS A 1 164 ? 22.303 6.344 1.583 1.00 76.88 164 CYS A CA 1
ATOM 1299 C C . CYS A 1 164 ? 22.288 7.856 1.453 1.00 76.88 164 CYS A C 1
ATOM 1301 O O . CYS A 1 164 ? 22.784 8.432 0.484 1.00 76.88 164 CYS A O 1
ATOM 1303 N N . GLU A 1 165 ? 21.796 8.510 2.494 1.00 67.12 165 GLU A N 1
ATOM 1304 C CA . GLU A 1 165 ? 21.948 9.945 2.628 1.00 67.12 165 GLU A CA 1
ATOM 1305 C C . GLU A 1 165 ? 23.411 10.258 2.990 1.00 67.12 165 GLU A C 1
ATOM 1307 O O . GLU A 1 165 ? 23.912 9.874 4.048 1.00 67.12 165 GLU A O 1
ATOM 1312 N N . ARG A 1 166 ? 24.134 10.912 2.069 1.00 60.97 166 ARG A N 1
ATOM 1313 C CA . ARG A 1 166 ? 25.517 11.401 2.266 1.00 60.97 166 ARG A CA 1
ATOM 1314 C C . ARG A 1 166 ? 26.534 10.349 2.755 1.00 60.97 166 ARG A C 1
ATOM 1316 O O . ARG A 1 166 ? 27.473 10.683 3.467 1.00 60.97 166 ARG A O 1
ATOM 1323 N N . GLY A 1 167 ? 26.383 9.088 2.346 1.00 60.22 167 GLY A N 1
ATOM 1324 C CA . GLY A 1 167 ? 27.376 8.031 2.597 1.00 60.22 167 GLY A CA 1
ATOM 1325 C C . GLY A 1 167 ? 27.257 7.302 3.941 1.00 60.22 167 GLY A C 1
ATOM 1326 O O . GLY A 1 167 ? 27.977 6.328 4.150 1.00 60.22 167 GLY A O 1
ATOM 1327 N N . ASN A 1 168 ? 26.316 7.685 4.811 1.00 66.44 168 ASN A N 1
ATOM 1328 C CA . ASN A 1 168 ? 26.030 6.948 6.043 1.00 66.44 168 ASN A CA 1
ATOM 1329 C C . ASN A 1 168 ? 24.993 5.854 5.770 1.00 66.44 168 ASN A C 1
ATOM 1331 O O . ASN A 1 168 ? 23.784 6.059 5.855 1.00 66.44 168 ASN A O 1
ATOM 1335 N N . CYS A 1 169 ? 25.480 4.675 5.403 1.00 66.56 169 CYS A N 1
ATOM 1336 C CA . CYS A 1 169 ? 24.653 3.517 5.108 1.00 66.56 169 CYS A CA 1
ATOM 1337 C C . CYS A 1 169 ? 24.504 2.618 6.353 1.00 66.56 169 CYS A C 1
ATOM 1339 O O . CYS A 1 169 ? 25.415 1.862 6.663 1.00 66.56 169 CYS A O 1
ATOM 1341 N N . SER A 1 170 ? 23.349 2.614 7.029 1.00 59.75 170 SER A N 1
ATOM 1342 C CA . SER A 1 170 ? 23.052 1.649 8.119 1.00 59.75 170 SER A CA 1
ATOM 1343 C C . SER A 1 170 ? 22.549 0.277 7.604 1.00 59.75 170 SER A C 1
ATOM 1345 O O . SER A 1 170 ? 22.087 -0.574 8.356 1.00 59.75 170 SER A O 1
ATOM 1347 N N . LEU A 1 171 ? 22.642 0.024 6.294 1.00 62.62 171 LEU A N 1
ATOM 1348 C CA . LEU A 1 171 ? 22.107 -1.172 5.623 1.00 62.62 171 LEU A CA 1
ATOM 1349 C C . LEU A 1 171 ? 23.141 -2.304 5.474 1.00 62.62 171 LEU A C 1
ATOM 1351 O O . LEU A 1 171 ? 23.168 -3.013 4.468 1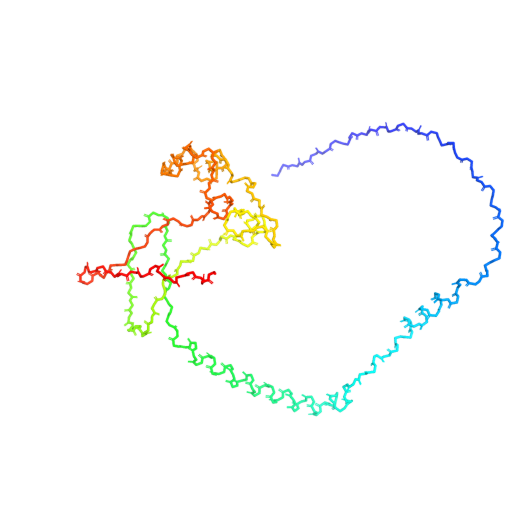.00 62.62 171 LEU A O 1
ATOM 1355 N N . ASP A 1 172 ? 23.990 -2.489 6.483 1.00 61.69 172 ASP A N 1
ATOM 1356 C CA . ASP A 1 172 ? 25.129 -3.427 6.484 1.00 61.69 172 ASP A CA 1
ATOM 1357 C C . ASP A 1 172 ? 24.724 -4.879 6.145 1.00 61.69 172 ASP A C 1
ATOM 1359 O O . ASP A 1 172 ? 25.436 -5.639 5.477 1.00 61.69 172 ASP A O 1
ATOM 1363 N N . SER A 1 173 ? 23.510 -5.265 6.542 1.00 65.19 173 SER A N 1
ATOM 1364 C CA . SER A 1 173 ? 22.954 -6.597 6.291 1.00 65.19 173 SER A CA 1
ATOM 1365 C C . SER A 1 173 ? 22.561 -6.838 4.830 1.00 65.19 173 SER A C 1
ATOM 1367 O O . SER A 1 173 ? 22.623 -7.981 4.371 1.00 65.19 173 SER A O 1
ATOM 1369 N N . ILE A 1 174 ? 22.180 -5.791 4.090 1.00 66.94 174 ILE A N 1
ATOM 1370 C CA . ILE A 1 174 ? 21.859 -5.878 2.660 1.00 66.94 174 ILE A CA 1
ATOM 1371 C C . ILE A 1 174 ? 23.158 -5.838 1.856 1.00 66.94 174 ILE A C 1
ATOM 1373 O O . ILE A 1 174 ? 23.375 -6.700 1.008 1.00 66.94 174 ILE A O 1
ATOM 1377 N N . TYR A 1 175 ? 24.066 -4.914 2.179 1.00 69.81 175 TYR A N 1
ATOM 1378 C CA . TYR A 1 175 ? 25.336 -4.763 1.465 1.00 69.81 175 TYR A CA 1
ATOM 1379 C C . TYR A 1 175 ? 26.197 -6.021 1.522 1.00 69.81 175 TYR A C 1
ATOM 1381 O O . TYR A 1 175 ? 26.610 -6.520 0.479 1.00 69.81 175 TYR A O 1
ATOM 1389 N N . SER A 1 176 ? 26.368 -6.608 2.708 1.00 68.62 176 SER A N 1
ATOM 1390 C CA . SER A 1 176 ? 27.160 -7.835 2.865 1.00 68.62 176 SER A CA 1
ATOM 1391 C C . SER A 1 176 ? 26.583 -9.038 2.106 1.00 68.62 176 SER A C 1
ATOM 1393 O O . SER A 1 176 ? 27.319 -9.954 1.741 1.00 68.62 176 SER A O 1
ATOM 1395 N N . ARG A 1 177 ? 25.264 -9.074 1.864 1.00 68.00 177 ARG A N 1
ATOM 1396 C CA . ARG A 1 177 ? 24.617 -10.132 1.067 1.00 68.00 177 ARG A CA 1
ATOM 1397 C C . ARG A 1 177 ? 24.825 -9.923 -0.427 1.00 68.00 177 ARG A C 1
ATOM 1399 O O . ARG A 1 177 ? 25.049 -10.895 -1.140 1.00 68.00 177 ARG A O 1
ATOM 1406 N N . VAL A 1 178 ? 24.777 -8.677 -0.876 1.00 71.75 178 VAL A N 1
ATOM 1407 C CA . VAL A 1 178 ? 24.936 -8.312 -2.286 1.00 71.75 178 VAL A CA 1
ATOM 1408 C C . VAL A 1 178 ? 26.395 -8.433 -2.714 1.00 71.75 178 VAL A C 1
ATOM 1410 O O . VAL A 1 178 ? 26.669 -8.990 -3.770 1.00 71.75 178 VAL A O 1
ATOM 1413 N N . GLU A 1 179 ? 27.333 -8.015 -1.862 1.00 70.00 179 GLU A N 1
ATOM 1414 C CA . GLU A 1 179 ? 28.774 -8.175 -2.088 1.00 70.00 179 GLU A CA 1
ATOM 1415 C C . GLU A 1 179 ? 29.158 -9.652 -2.271 1.00 70.00 179 GLU A C 1
ATOM 1417 O O . GLU A 1 179 ? 29.941 -9.987 -3.155 1.00 70.00 179 GLU A O 1
ATOM 1422 N N . ARG A 1 180 ? 28.531 -10.560 -1.510 1.00 70.88 180 ARG A N 1
ATOM 1423 C CA . ARG A 1 180 ? 28.712 -12.013 -1.672 1.00 70.88 180 ARG A CA 1
ATOM 1424 C C . ARG A 1 180 ? 28.055 -12.589 -2.928 1.00 70.88 180 ARG A C 1
ATOM 1426 O O . ARG A 1 180 ? 28.538 -13.592 -3.443 1.00 70.88 180 ARG A O 1
ATOM 1433 N N . ALA A 1 181 ? 26.947 -12.011 -3.386 1.00 71.62 181 ALA A N 1
ATOM 1434 C CA . ALA A 1 181 ? 26.172 -12.521 -4.520 1.00 71.62 181 ALA A CA 1
ATOM 1435 C C . ALA A 1 181 ? 26.601 -11.930 -5.875 1.00 71.62 181 ALA A C 1
ATOM 1437 O O . ALA A 1 181 ? 26.222 -12.461 -6.916 1.00 71.62 181 ALA A O 1
ATOM 1438 N N . GLY A 1 182 ? 27.358 -10.828 -5.877 1.00 72.50 182 GLY A N 1
ATOM 1439 C CA . GLY A 1 182 ? 27.812 -10.131 -7.085 1.00 72.50 182 GLY A CA 1
ATOM 1440 C C . GLY A 1 182 ? 26.725 -9.342 -7.827 1.00 72.50 182 GLY A C 1
ATOM 1441 O O . GLY A 1 182 ? 27.047 -8.613 -8.758 1.00 72.50 182 GLY A O 1
ATOM 1442 N N . ALA A 1 183 ? 25.456 -9.454 -7.425 1.00 76.69 183 ALA A N 1
ATOM 1443 C CA . ALA A 1 183 ? 24.332 -8.702 -7.978 1.00 76.69 183 ALA A CA 1
ATOM 1444 C C . ALA A 1 183 ? 23.247 -8.481 -6.914 1.00 76.69 183 ALA A C 1
ATOM 1446 O O . ALA A 1 183 ? 23.020 -9.341 -6.056 1.00 76.69 183 ALA A O 1
ATOM 1447 N N . PHE A 1 184 ? 22.550 -7.344 -6.976 1.00 80.75 184 PHE A N 1
ATOM 1448 C CA . PHE A 1 184 ? 21.410 -7.071 -6.102 1.00 80.75 184 PHE A CA 1
ATOM 1449 C C . PHE A 1 184 ? 20.199 -7.888 -6.568 1.00 80.75 184 PHE A C 1
ATOM 1451 O O . PHE A 1 184 ? 19.733 -7.722 -7.692 1.00 80.75 184 PHE A O 1
ATOM 1458 N N . ARG A 1 185 ? 19.700 -8.800 -5.725 1.00 84.94 185 ARG A N 1
ATOM 1459 C CA . ARG A 1 185 ? 18.511 -9.621 -6.003 1.00 84.94 185 ARG A CA 1
ATOM 1460 C C . ARG A 1 185 ? 17.602 -9.672 -4.765 1.00 84.94 185 ARG A C 1
ATOM 1462 O O . ARG A 1 185 ? 18.112 -9.972 -3.682 1.00 84.94 185 ARG A O 1
ATOM 1469 N N . PRO A 1 186 ? 16.284 -9.439 -4.902 1.00 88.38 186 PRO A N 1
ATOM 1470 C CA . PRO A 1 186 ? 15.586 -9.054 -6.133 1.00 88.38 186 PRO A CA 1
ATOM 1471 C C . PRO A 1 186 ? 15.944 -7.632 -6.589 1.00 88.38 186 PRO A C 1
ATOM 1473 O O . PRO A 1 186 ? 16.050 -6.729 -5.764 1.00 88.38 186 PRO A O 1
ATOM 1476 N N . CYS A 1 187 ? 16.143 -7.443 -7.895 1.00 87.56 187 CYS A N 1
ATOM 1477 C CA . CYS A 1 187 ? 16.484 -6.143 -8.472 1.00 87.56 187 CYS A CA 1
ATOM 1478 C C . CYS A 1 187 ? 15.264 -5.257 -8.775 1.00 87.56 187 CYS A C 1
ATOM 1480 O O . CYS A 1 187 ? 14.118 -5.710 -8.794 1.00 87.56 187 CYS A O 1
ATOM 1482 N N . GLY A 1 188 ? 15.519 -3.966 -9.003 1.00 90.69 188 GLY A N 1
ATOM 1483 C CA . GLY A 1 188 ? 14.491 -2.993 -9.382 1.00 90.69 188 GLY A CA 1
ATOM 1484 C C . GLY A 1 188 ? 14.108 -2.007 -8.274 1.00 90.69 188 GLY A C 1
ATOM 1485 O O . GLY A 1 188 ? 14.316 -2.243 -7.082 1.00 90.69 188 GLY A O 1
ATOM 1486 N N . LEU A 1 189 ? 13.534 -0.872 -8.677 1.00 90.38 189 LEU A N 1
ATOM 1487 C CA . LEU A 1 189 ? 13.123 0.205 -7.771 1.00 90.38 189 LEU A CA 1
ATOM 1488 C C . LEU A 1 189 ? 12.032 -0.241 -6.793 1.00 90.38 189 LEU A C 1
ATOM 1490 O O . LEU A 1 189 ? 11.989 0.260 -5.671 1.00 90.38 189 LEU A O 1
ATOM 1494 N N . VAL A 1 190 ? 11.184 -1.198 -7.181 1.00 90.81 190 VAL A N 1
ATOM 1495 C CA . VAL A 1 190 ? 10.139 -1.748 -6.303 1.00 90.81 190 VAL A CA 1
ATOM 1496 C C . VAL A 1 190 ? 10.761 -2.485 -5.119 1.00 90.81 190 VAL A C 1
ATOM 1498 O O . VAL A 1 190 ? 10.439 -2.191 -3.973 1.00 90.81 190 VAL A O 1
ATOM 1501 N N . ALA A 1 191 ? 11.710 -3.386 -5.381 1.00 89.62 191 ALA A N 1
ATOM 1502 C CA . ALA A 1 191 ? 12.438 -4.089 -4.327 1.00 89.62 191 ALA A CA 1
ATOM 1503 C C . ALA A 1 191 ? 13.295 -3.119 -3.499 1.00 89.62 191 ALA A C 1
ATOM 1505 O O . ALA A 1 191 ? 13.319 -3.181 -2.269 1.00 89.62 191 ALA A O 1
ATOM 1506 N N . LEU A 1 192 ? 13.949 -2.164 -4.166 1.00 87.56 192 LEU A N 1
ATOM 1507 C CA . LEU A 1 192 ? 14.788 -1.168 -3.511 1.00 87.56 192 LEU A CA 1
ATOM 1508 C C . LEU A 1 192 ? 14.000 -0.194 -2.632 1.00 87.56 192 LEU A C 1
ATOM 1510 O O . LEU A 1 192 ? 14.581 0.385 -1.727 1.00 87.56 192 LEU A O 1
ATOM 1514 N N . SER A 1 193 ? 12.706 0.002 -2.846 1.00 89.38 193 SER A N 1
ATOM 1515 C CA . SER A 1 193 ? 11.853 0.870 -2.018 1.00 89.38 193 SER A CA 1
ATOM 1516 C C . SER A 1 193 ? 10.962 0.083 -1.058 1.00 89.38 193 SER A C 1
ATOM 1518 O O . SER A 1 193 ? 10.036 0.647 -0.483 1.00 89.38 193 SER A O 1
ATOM 1520 N N . MET A 1 194 ? 11.260 -1.206 -0.848 1.00 89.00 194 MET A N 1
ATOM 1521 C CA . MET A 1 194 ? 10.545 -2.021 0.124 1.00 89.00 194 MET A CA 1
ATOM 1522 C C . MET A 1 194 ? 10.553 -1.344 1.496 1.00 89.00 194 MET A C 1
ATOM 1524 O O . MET A 1 194 ? 11.607 -0.932 1.996 1.00 89.00 194 MET A O 1
ATOM 1528 N N . PHE A 1 195 ? 9.359 -1.271 2.074 1.00 89.50 195 PHE A N 1
ATOM 1529 C CA . PHE A 1 195 ? 9.108 -0.773 3.411 1.00 89.50 195 PHE A CA 1
ATOM 1530 C C . PHE A 1 195 ? 9.771 -1.685 4.455 1.00 89.50 195 PHE A C 1
ATOM 1532 O O . PHE A 1 195 ? 9.637 -2.908 4.386 1.00 89.50 195 PHE A O 1
ATOM 1539 N N . THR A 1 196 ? 10.542 -1.105 5.379 1.00 87.50 196 THR A N 1
ATOM 1540 C CA . THR A 1 196 ? 11.415 -1.861 6.297 1.00 87.50 196 THR A CA 1
ATOM 1541 C C . THR A 1 196 ? 11.019 -1.789 7.763 1.00 87.50 196 THR A C 1
ATOM 1543 O O . THR A 1 196 ? 11.642 -2.481 8.574 1.00 87.50 196 THR A O 1
ATOM 1546 N N . ASP A 1 197 ? 10.034 -0.969 8.125 1.00 89.31 197 ASP A N 1
ATOM 1547 C CA . ASP A 1 197 ? 9.690 -0.810 9.534 1.00 89.31 197 ASP A CA 1
ATOM 1548 C C . ASP A 1 197 ? 9.027 -2.083 10.061 1.00 89.31 197 ASP A C 1
ATOM 1550 O O . ASP A 1 197 ? 8.427 -2.875 9.327 1.00 89.31 197 ASP A O 1
ATOM 1554 N N . ARG A 1 198 ? 9.175 -2.300 11.366 1.00 90.25 198 ARG A N 1
ATOM 1555 C CA . ARG A 1 198 ? 8.607 -3.446 12.067 1.00 90.25 198 ARG A CA 1
ATOM 1556 C C . ARG A 1 198 ? 7.631 -2.941 13.106 1.00 90.25 198 ARG A C 1
ATOM 1558 O O . ARG A 1 198 ? 8.002 -2.132 13.950 1.00 90.25 198 ARG A O 1
ATOM 1565 N N . TYR A 1 199 ? 6.417 -3.469 13.064 1.00 92.62 199 TYR A N 1
ATOM 1566 C CA . TYR A 1 199 ? 5.372 -3.118 14.012 1.00 92.62 199 TYR A CA 1
ATOM 1567 C C . TYR A 1 199 ? 5.230 -4.197 15.079 1.00 92.62 199 TYR A C 1
ATOM 1569 O O . TYR A 1 199 ? 5.246 -5.394 14.783 1.00 92.62 199 TYR A O 1
ATOM 1577 N N . GLN A 1 200 ? 5.058 -3.757 16.320 1.00 93.69 200 GLN A N 1
ATOM 1578 C CA . GLN A 1 200 ? 4.685 -4.594 17.449 1.00 93.69 200 GLN A CA 1
ATOM 1579 C C . GLN A 1 200 ? 3.602 -3.863 18.234 1.00 93.69 200 GLN A C 1
ATOM 1581 O O . GLN A 1 200 ? 3.747 -2.684 18.545 1.00 93.69 200 GLN A O 1
ATOM 1586 N N . LEU A 1 201 ? 2.520 -4.571 18.545 1.00 94.06 201 LEU A N 1
ATOM 1587 C CA . LEU A 1 201 ? 1.429 -4.045 19.352 1.00 94.06 201 LEU A CA 1
ATOM 1588 C C . LEU A 1 201 ? 1.559 -4.577 20.779 1.00 94.06 201 LEU A C 1
ATOM 1590 O O . LEU A 1 201 ? 1.738 -5.779 20.994 1.00 94.06 201 LEU A O 1
ATOM 1594 N N . VAL A 1 202 ? 1.469 -3.673 21.749 1.00 94.69 202 VAL A N 1
ATOM 1595 C CA . VAL A 1 202 ? 1.542 -3.984 23.178 1.00 94.69 202 VAL A CA 1
ATOM 1596 C C . VAL A 1 202 ? 0.353 -3.327 23.857 1.00 94.69 202 VAL A C 1
ATOM 1598 O O . VAL A 1 202 ? 0.095 -2.144 23.640 1.00 94.69 202 VAL A O 1
ATOM 1601 N N . ASN A 1 203 ? -0.376 -4.093 24.662 1.00 93.50 203 ASN A N 1
ATOM 1602 C CA . ASN A 1 203 ? -1.415 -3.541 25.513 1.00 93.50 203 ASN A CA 1
ATOM 1603 C C . ASN A 1 203 ? -0.752 -2.811 26.690 1.00 93.50 203 ASN A C 1
ATOM 1605 O O . ASN A 1 203 ? 0.029 -3.414 27.423 1.00 93.50 203 ASN A O 1
ATOM 1609 N N . LEU A 1 204 ? -1.045 -1.521 26.860 1.00 92.62 204 LEU A N 1
ATOM 1610 C CA . LEU A 1 204 ? -0.443 -0.698 27.911 1.00 92.62 204 LEU A CA 1
ATOM 1611 C C . LEU A 1 204 ? -1.001 -0.999 29.308 1.00 92.62 204 LEU A C 1
ATOM 1613 O O . LEU A 1 204 ? -0.289 -0.765 30.282 1.00 92.62 204 LEU A O 1
ATOM 1617 N N . ASP A 1 205 ? -2.217 -1.541 29.411 1.00 91.19 205 ASP A N 1
ATOM 1618 C CA . ASP A 1 205 ? -2.849 -1.838 30.702 1.00 91.19 205 ASP A CA 1
ATOM 1619 C C . ASP A 1 205 ? -2.228 -3.083 31.354 1.00 91.19 205 ASP A C 1
ATOM 1621 O O . ASP A 1 205 ? -1.850 -3.066 32.525 1.00 91.19 205 ASP A O 1
ATOM 1625 N N . ASP A 1 206 ? -2.055 -4.147 30.562 1.00 92.38 206 ASP A N 1
ATOM 1626 C CA . ASP A 1 206 ? -1.552 -5.446 31.033 1.00 92.38 206 ASP A CA 1
ATOM 1627 C C . ASP A 1 206 ? -0.074 -5.700 30.678 1.00 92.38 206 ASP A C 1
ATOM 1629 O O . ASP A 1 206 ? 0.517 -6.690 31.113 1.00 92.38 206 ASP A O 1
ATOM 1633 N N . GLY A 1 207 ? 0.527 -4.864 29.825 1.00 91.38 207 GLY A N 1
ATOM 1634 C CA . GLY A 1 207 ? 1.870 -5.076 29.267 1.00 91.38 207 GLY A CA 1
ATOM 1635 C C . GLY A 1 207 ? 1.978 -6.284 28.325 1.00 91.38 207 GLY A C 1
ATOM 1636 O O . GLY A 1 207 ? 3.084 -6.720 27.997 1.00 91.38 207 GLY A O 1
ATOM 1637 N N . SER A 1 208 ? 0.850 -6.868 27.913 1.00 93.69 208 SER A N 1
ATOM 1638 C CA . SER A 1 208 ? 0.811 -8.073 27.087 1.00 93.69 208 SER A CA 1
ATOM 1639 C C . SER A 1 208 ? 1.047 -7.758 25.605 1.00 93.69 208 SER A C 1
ATOM 1641 O O . SER A 1 208 ? 0.568 -6.759 25.068 1.00 93.69 208 SER A O 1
ATOM 1643 N N . ASN A 1 209 ? 1.801 -8.622 24.920 1.00 93.81 209 ASN A N 1
ATOM 1644 C CA . ASN A 1 209 ? 2.042 -8.493 23.482 1.00 93.81 209 ASN A CA 1
ATOM 1645 C C . ASN A 1 209 ? 0.834 -9.005 22.694 1.00 93.81 209 ASN A C 1
ATOM 1647 O O . ASN A 1 209 ? 0.407 -10.146 22.882 1.00 93.81 209 ASN A O 1
ATOM 1651 N N . VAL A 1 210 ? 0.345 -8.203 21.753 1.00 92.12 210 VAL A N 1
ATOM 1652 C CA . VAL A 1 210 ? -0.684 -8.623 20.799 1.00 92.12 210 VAL A CA 1
ATOM 1653 C C . VAL A 1 210 ? 0.012 -9.272 19.601 1.00 92.12 210 VAL A C 1
ATOM 1655 O O . VAL A 1 210 ? 0.861 -8.662 18.949 1.00 92.12 210 VAL A O 1
ATOM 1658 N N . SER A 1 211 ? -0.317 -10.535 19.322 1.00 92.69 211 SER A N 1
ATOM 1659 C CA . SER A 1 211 ? 0.252 -11.263 18.185 1.00 92.69 211 SER A CA 1
ATOM 1660 C C . SER A 1 211 ? -0.406 -10.806 16.885 1.00 92.69 211 SER A C 1
ATOM 1662 O O . SER A 1 211 ? -1.623 -10.875 16.742 1.00 92.69 211 SER A O 1
ATOM 1664 N N . LEU A 1 212 ? 0.415 -10.347 15.943 1.00 92.88 212 LEU A N 1
ATOM 1665 C CA . LEU A 1 212 ? 0.004 -10.050 14.576 1.00 92.88 212 LEU A CA 1
ATOM 1666 C C . LEU A 1 212 ? 0.269 -11.278 13.706 1.00 92.88 212 LEU A C 1
ATOM 1668 O O . LEU A 1 212 ? 1.416 -11.727 13.617 1.00 92.88 212 LEU A O 1
ATOM 1672 N N . ASP A 1 213 ? -0.770 -11.812 13.067 1.00 94.31 213 ASP A N 1
ATOM 1673 C CA . ASP A 1 213 ? -0.587 -12.849 12.055 1.00 94.31 213 ASP A CA 1
ATOM 1674 C C . ASP A 1 213 ? -0.125 -12.211 10.739 1.00 94.31 213 ASP A C 1
ATOM 1676 O O . ASP A 1 213 ? -0.701 -11.234 10.266 1.00 94.31 213 ASP A O 1
ATOM 1680 N N . GLN A 1 214 ? 0.955 -12.748 10.176 1.00 93.06 214 GLN A N 1
ATOM 1681 C CA . GLN A 1 214 ? 1.559 -12.279 8.923 1.00 93.06 214 GLN A CA 1
ATOM 1682 C C . GLN A 1 214 ? 1.323 -13.263 7.769 1.00 93.06 214 GLN A C 1
ATOM 1684 O O . GLN A 1 214 ? 1.875 -13.088 6.682 1.00 93.06 214 GLN A O 1
ATOM 1689 N N . ARG A 1 215 ? 0.549 -14.328 8.000 1.00 93.06 215 ARG A N 1
ATOM 1690 C CA . ARG A 1 215 ? 0.152 -15.287 6.964 1.00 93.06 215 ARG A CA 1
ATOM 1691 C C . ARG A 1 215 ? -1.042 -14.747 6.183 1.00 93.06 215 ARG A C 1
ATOM 1693 O O . ARG A 1 215 ? -1.788 -13.918 6.686 1.00 93.06 215 ARG A O 1
ATOM 1700 N N . ASP A 1 216 ? -1.189 -15.205 4.942 1.00 90.62 216 ASP A N 1
ATOM 1701 C CA . ASP A 1 216 ? -2.339 -14.909 4.072 1.00 90.62 216 ASP A CA 1
ATOM 1702 C C . ASP A 1 216 ? -2.628 -13.409 3.841 1.00 90.62 216 ASP A C 1
ATOM 1704 O O . ASP A 1 216 ? -3.716 -13.025 3.422 1.00 90.62 216 ASP A O 1
ATOM 1708 N N . ILE A 1 217 ? -1.623 -12.548 4.046 1.00 92.38 217 ILE A N 1
ATOM 1709 C CA . ILE A 1 217 ? -1.693 -11.106 3.748 1.00 92.38 217 ILE A CA 1
ATOM 1710 C C . ILE A 1 217 ? -1.505 -10.795 2.256 1.00 92.38 217 ILE A C 1
ATOM 1712 O O . ILE A 1 217 ? -1.757 -9.680 1.804 1.00 92.38 217 ILE A O 1
ATOM 1716 N N . SER A 1 218 ? -1.018 -11.769 1.486 1.00 91.25 218 SER A N 1
ATOM 1717 C CA . SER A 1 218 ? -0.818 -11.669 0.043 1.00 91.25 218 SER A CA 1
ATOM 1718 C C . SER A 1 218 ? -1.823 -12.541 -0.690 1.00 91.25 218 SER A C 1
ATOM 1720 O O . SER A 1 218 ? -2.162 -13.628 -0.225 1.00 91.25 218 SER A O 1
ATOM 1722 N N . LEU A 1 219 ? -2.237 -12.097 -1.878 1.00 87.62 219 LEU A N 1
ATOM 1723 C CA . LEU A 1 219 ? -3.055 -12.919 -2.765 1.00 87.62 219 LEU A CA 1
ATOM 1724 C C . LEU A 1 219 ? -2.351 -14.260 -3.040 1.00 87.62 219 LEU A C 1
ATOM 1726 O O . LEU A 1 219 ? -1.145 -14.253 -3.316 1.00 87.62 219 LEU A O 1
ATOM 1730 N N . PRO A 1 220 ? -3.074 -15.392 -2.992 1.00 86.62 220 PRO A N 1
ATOM 1731 C CA . PRO A 1 220 ? -2.521 -16.665 -3.425 1.00 86.62 220 PRO A CA 1
ATOM 1732 C C . PRO A 1 220 ? -2.231 -16.586 -4.930 1.00 86.62 220 PRO A C 1
ATOM 1734 O O . PRO A 1 220 ? -3.118 -16.250 -5.719 1.00 86.62 220 PRO A O 1
ATOM 1737 N N . LEU A 1 221 ? -0.971 -16.836 -5.295 1.00 69.31 221 LEU A N 1
ATOM 1738 C CA . LEU A 1 221 ? -0.479 -16.920 -6.675 1.00 69.31 221 LEU A CA 1
ATOM 1739 C C . LEU A 1 221 ? -0.622 -18.339 -7.227 1.00 69.31 221 LEU A C 1
ATOM 1741 O O . LEU A 1 221 ? -0.389 -19.296 -6.454 1.00 69.31 221 LEU A O 1
#

Sequence (221 aa):
SAGWGGVLVQDDEPVADSPWELPKAEAPPPKQRRSRCLWRWAGRFVRQDAPKSQIPLLVYRRSVQGAVACILAIVFGVLGALLLNAESDMFEKRIEYSTGDTSVAFSIEERVEGPILLSYELLGFYANQKRFVESKDDFLVGSLINRQTCEGAQDLDDVRWRRCERGNCSLDSIYSRVERAGAFRPCGLVALSMFTDRYQLVNLDDGSNVSLDQRDISLPL

InterPro domains:
  IPR005045 CDC50/LEM3 family [PF03381] (96-217)
  IPR005045 CDC50/LEM3 family [PTHR10926] (68-218)